Protein AF-A0A4P9WEV6-F1 (afdb_monomer)

Str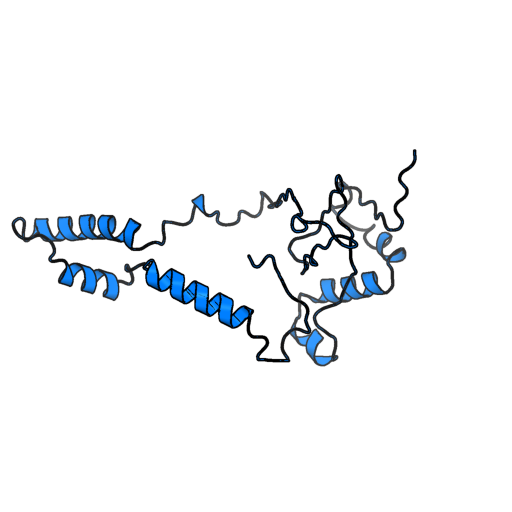ucture (mmCIF, N/CA/C/O backbone):
data_AF-A0A4P9WEV6-F1
#
_entry.id   AF-A0A4P9WEV6-F1
#
loop_
_atom_site.group_PDB
_atom_site.id
_atom_site.type_symbol
_atom_site.label_atom_id
_atom_site.label_alt_id
_atom_site.label_comp_id
_atom_site.label_asym_id
_atom_site.label_entity_id
_atom_site.label_seq_id
_atom_site.pdbx_PDB_ins_code
_atom_site.Cartn_x
_atom_site.Cartn_y
_atom_site.Cartn_z
_atom_site.occupancy
_atom_site.B_iso_or_equiv
_atom_site.auth_seq_id
_atom_site.auth_comp_id
_atom_site.auth_asym_id
_atom_site.auth_atom_id
_atom_site.pdbx_PDB_model_num
ATOM 1 N N . MET A 1 1 ? 0.973 -6.668 -45.035 1.00 31.31 1 MET A N 1
ATOM 2 C CA . MET A 1 1 ? 1.997 -5.975 -44.225 1.00 31.31 1 MET A CA 1
ATOM 3 C C . MET A 1 1 ? 2.394 -6.906 -43.096 1.00 31.31 1 MET A C 1
ATOM 5 O O . MET A 1 1 ? 1.621 -7.079 -42.164 1.00 31.31 1 MET A O 1
ATOM 9 N N . GLU A 1 2 ? 3.535 -7.581 -43.237 1.00 25.95 2 GLU A N 1
ATOM 10 C CA . GLU A 1 2 ? 4.116 -8.402 -42.170 1.00 25.95 2 GLU A CA 1
ATOM 11 C C . GLU A 1 2 ? 4.817 -7.487 -41.166 1.00 25.95 2 GLU A C 1
ATOM 13 O O . GLU A 1 2 ? 5.804 -6.830 -41.494 1.00 25.95 2 GLU A O 1
ATOM 18 N N . TRP A 1 3 ? 4.314 -7.440 -39.937 1.00 31.03 3 TRP A N 1
ATOM 19 C CA . TRP A 1 3 ? 4.991 -6.765 -38.836 1.00 31.03 3 TRP A CA 1
ATOM 20 C C . TRP A 1 3 ? 6.076 -7.697 -38.285 1.00 31.03 3 TRP A C 1
ATOM 22 O O . TRP A 1 3 ? 5.794 -8.565 -37.459 1.00 31.03 3 TRP A O 1
ATOM 32 N N . ARG A 1 4 ? 7.316 -7.548 -38.764 1.00 31.17 4 ARG A N 1
ATOM 33 C CA . ARG A 1 4 ? 8.494 -8.207 -38.181 1.00 31.17 4 ARG A CA 1
ATOM 34 C C . ARG A 1 4 ? 9.175 -7.252 -37.205 1.00 31.17 4 ARG A C 1
ATOM 36 O O . ARG A 1 4 ? 9.906 -6.357 -37.615 1.00 31.17 4 ARG A O 1
ATOM 43 N N . THR A 1 5 ? 8.938 -7.436 -35.913 1.00 38.72 5 THR A N 1
ATOM 44 C CA . THR A 1 5 ? 9.791 -6.875 -34.857 1.00 38.72 5 THR A CA 1
ATOM 45 C C . THR A 1 5 ? 10.932 -7.854 -34.598 1.00 38.72 5 THR A C 1
ATOM 47 O O . THR A 1 5 ? 10.685 -9.012 -34.264 1.00 38.72 5 THR A O 1
ATOM 50 N N . ALA A 1 6 ? 12.179 -7.406 -34.750 1.00 33.41 6 ALA A N 1
ATOM 51 C CA . ALA A 1 6 ? 13.329 -8.148 -34.242 1.00 33.41 6 ALA A CA 1
ATOM 52 C C . ALA A 1 6 ? 13.176 -8.312 -32.716 1.00 33.41 6 ALA A C 1
ATOM 54 O O . ALA A 1 6 ? 12.905 -7.327 -32.028 1.00 33.41 6 ALA A O 1
ATOM 55 N N . GLY A 1 7 ? 13.286 -9.546 -32.210 1.00 43.53 7 GLY A N 1
ATOM 56 C CA . GLY A 1 7 ? 13.159 -9.873 -30.780 1.00 43.53 7 GLY A CA 1
ATOM 57 C C . GLY A 1 7 ? 11.799 -10.422 -30.320 1.00 43.53 7 GLY A C 1
ATOM 58 O O . GLY A 1 7 ? 11.549 -10.491 -29.121 1.00 43.53 7 GLY A O 1
ATOM 59 N N . ARG A 1 8 ? 10.893 -10.811 -31.229 1.00 38.62 8 ARG A N 1
ATOM 60 C CA . ARG A 1 8 ? 9.646 -11.497 -30.848 1.00 38.62 8 ARG A CA 1
ATOM 61 C C . ARG A 1 8 ? 9.935 -12.953 -30.464 1.00 38.62 8 ARG A C 1
ATOM 63 O O . ARG A 1 8 ? 10.058 -13.794 -31.347 1.00 38.62 8 ARG A O 1
ATOM 70 N N . VAL A 1 9 ? 9.964 -13.255 -29.168 1.00 44.56 9 VAL A N 1
ATOM 71 C CA . VAL A 1 9 ? 9.847 -14.638 -28.682 1.00 44.56 9 VAL A CA 1
ATOM 72 C C . VAL A 1 9 ? 8.369 -15.026 -28.754 1.00 44.56 9 VAL A C 1
ATOM 74 O O . VAL A 1 9 ? 7.519 -14.404 -28.117 1.00 44.56 9 VAL A O 1
ATOM 77 N N . VAL A 1 10 ? 8.037 -15.996 -29.604 1.00 38.03 10 VAL A N 1
ATOM 78 C CA . VAL A 1 10 ? 6.693 -16.582 -29.671 1.00 38.03 10 VAL A CA 1
ATOM 79 C C . VAL A 1 10 ? 6.666 -17.735 -28.676 1.00 38.03 10 VAL A C 1
ATOM 81 O O . VAL A 1 10 ? 7.338 -18.734 -28.898 1.00 38.03 10 VAL A O 1
ATOM 84 N N . VAL A 1 11 ? 5.916 -17.588 -27.586 1.00 43.25 11 VAL A N 1
ATOM 85 C CA . VAL A 1 11 ? 5.669 -18.682 -26.637 1.00 43.25 11 VAL A CA 1
ATOM 86 C C . VAL A 1 11 ? 4.240 -19.174 -26.852 1.00 43.25 11 VAL A C 1
ATOM 88 O O . VAL A 1 11 ? 3.304 -18.373 -26.804 1.00 43.25 11 VAL A O 1
ATOM 91 N N . ASP A 1 12 ? 4.081 -20.465 -27.149 1.00 37.12 12 ASP A N 1
ATOM 92 C CA . ASP A 1 12 ? 2.774 -21.119 -27.250 1.00 37.12 12 ASP A CA 1
ATOM 93 C C . ASP A 1 12 ? 2.181 -21.274 -25.836 1.00 37.12 12 ASP A C 1
ATOM 95 O O . ASP A 1 12 ? 2.785 -21.937 -24.993 1.00 37.12 12 ASP A O 1
ATOM 99 N N . PRO A 1 13 ? 0.998 -20.703 -25.540 1.00 37.81 13 PRO A N 1
ATOM 100 C CA . PRO A 1 13 ? 0.374 -20.814 -24.221 1.00 37.81 13 PRO A CA 1
ATOM 101 C C . PRO A 1 13 ? 0.070 -22.256 -23.789 1.00 37.81 13 PRO A C 1
ATOM 103 O O . PRO A 1 13 ? -0.159 -22.500 -22.608 1.00 37.81 13 PRO A O 1
ATOM 106 N N . ARG A 1 14 ? 0.034 -23.217 -24.724 1.00 34.91 14 ARG A N 1
ATOM 107 C CA . ARG A 1 14 ? -0.237 -24.631 -24.427 1.00 34.91 14 ARG A CA 1
ATOM 108 C C . ARG A 1 14 ? 1.004 -25.450 -24.079 1.00 34.91 14 ARG A C 1
ATOM 110 O O . ARG A 1 14 ? 0.842 -26.569 -23.608 1.00 34.91 14 ARG A O 1
ATOM 117 N N . SER A 1 15 ? 2.213 -24.914 -24.254 1.00 39.47 15 SER A N 1
ATOM 118 C CA . SER A 1 15 ? 3.458 -25.631 -23.942 1.00 39.47 15 SER A CA 1
ATOM 119 C C . SER A 1 15 ? 3.914 -25.467 -22.485 1.00 39.47 15 SER A C 1
ATOM 121 O O . SER A 1 15 ? 5.010 -25.887 -22.132 1.00 39.47 15 SER A O 1
ATOM 123 N N . MET A 1 16 ? 3.110 -24.821 -21.630 1.00 37.38 16 MET A N 1
ATOM 124 C CA . MET A 1 16 ? 3.488 -24.490 -20.248 1.00 37.38 16 MET A CA 1
ATOM 125 C C . MET A 1 16 ? 3.213 -25.615 -19.235 1.00 37.38 16 MET A C 1
ATOM 127 O O . MET A 1 16 ? 3.361 -25.399 -18.036 1.00 37.38 16 MET A O 1
ATOM 131 N N . MET A 1 17 ? 2.812 -26.804 -19.695 1.00 31.52 17 MET A N 1
ATOM 132 C CA . MET A 1 17 ? 2.430 -27.927 -18.836 1.00 31.52 17 MET A CA 1
ATOM 133 C C . MET A 1 17 ? 3.182 -29.205 -19.240 1.00 31.52 17 MET A C 1
ATOM 135 O O . MET A 1 17 ? 2.901 -29.784 -20.282 1.00 31.52 17 MET A O 1
ATOM 139 N N . TYR A 1 18 ? 4.074 -29.634 -18.341 1.00 34.88 18 TYR A N 1
ATOM 140 C CA . TYR A 1 18 ? 4.681 -30.966 -18.197 1.00 34.88 18 TYR A CA 1
ATOM 141 C C . TYR A 1 18 ? 5.687 -31.470 -19.261 1.00 34.88 18 TYR A C 1
ATOM 143 O O . TYR A 1 18 ? 5.324 -32.039 -20.280 1.00 34.88 18 TYR A O 1
ATOM 151 N N . GLU A 1 19 ? 6.960 -31.315 -18.869 1.00 40.91 19 GLU A N 1
ATOM 152 C CA . GLU A 1 19 ? 8.184 -32.104 -19.126 1.00 40.91 19 GLU A CA 1
ATOM 153 C C . GLU A 1 19 ? 8.709 -32.378 -20.560 1.00 40.91 19 GLU A C 1
ATOM 155 O O . GLU A 1 19 ? 8.053 -32.947 -21.422 1.00 40.91 19 GLU A O 1
ATOM 160 N N . ASP A 1 20 ? 10.007 -32.054 -20.699 1.00 38.09 20 ASP A N 1
ATOM 161 C CA . ASP A 1 20 ? 11.031 -32.563 -21.637 1.00 38.09 20 ASP A CA 1
ATOM 162 C C . ASP A 1 20 ? 11.203 -31.944 -23.045 1.00 38.09 20 ASP A C 1
ATOM 164 O O . ASP A 1 20 ? 11.905 -32.487 -23.893 1.00 38.09 20 ASP A O 1
ATOM 168 N N . GLU A 1 21 ? 10.694 -30.726 -23.273 1.00 37.72 21 GLU A N 1
ATOM 169 C CA . GLU A 1 21 ? 11.135 -29.829 -24.375 1.00 37.72 21 GLU A CA 1
ATOM 170 C C . GLU A 1 21 ? 11.791 -28.524 -23.853 1.00 37.72 21 GLU A C 1
ATOM 172 O O . GLU A 1 21 ? 11.930 -27.512 -24.545 1.00 37.72 21 GLU A O 1
ATOM 177 N N . THR A 1 22 ? 12.206 -28.525 -22.585 1.00 47.56 22 THR A N 1
ATOM 178 C CA . THR A 1 22 ? 12.393 -27.339 -21.726 1.00 47.56 22 THR A CA 1
ATOM 179 C C . THR A 1 22 ? 13.640 -26.479 -21.988 1.00 47.56 22 THR A C 1
ATOM 181 O O . THR A 1 22 ? 13.864 -25.498 -21.270 1.00 47.56 22 THR A O 1
ATOM 184 N N . THR A 1 23 ? 14.423 -26.752 -23.035 1.00 47.00 23 THR A N 1
ATOM 185 C CA . THR A 1 23 ? 15.722 -26.077 -23.253 1.00 47.00 23 THR A CA 1
ATOM 186 C C . THR A 1 23 ? 15.953 -25.552 -24.669 1.00 47.00 23 THR A C 1
ATOM 188 O O . THR A 1 23 ? 16.921 -24.824 -24.880 1.00 47.00 23 THR A O 1
ATOM 191 N N . LEU A 1 24 ? 15.078 -25.857 -25.635 1.00 48.97 24 LEU A N 1
ATOM 192 C CA . LEU A 1 24 ? 15.264 -25.452 -27.038 1.00 48.97 24 LEU A CA 1
ATOM 193 C C . LEU A 1 24 ? 15.219 -23.930 -27.223 1.00 48.97 24 LEU A C 1
ATOM 195 O O . LEU A 1 24 ? 16.070 -23.365 -27.899 1.00 48.97 24 LEU A O 1
ATOM 199 N N . TRP A 1 25 ? 14.308 -23.248 -26.530 1.00 53.81 25 TRP A N 1
ATOM 200 C CA . TRP A 1 25 ? 14.222 -21.785 -26.540 1.00 53.81 25 TRP A CA 1
ATOM 201 C C . TRP A 1 25 ? 15.438 -21.107 -25.890 1.00 53.81 25 TRP A C 1
ATOM 203 O O . TRP A 1 25 ? 15.718 -19.951 -26.193 1.00 53.81 25 TRP A O 1
ATOM 213 N N . LYS A 1 26 ? 16.190 -21.816 -25.027 1.00 55.31 26 LYS A N 1
ATOM 214 C CA . LYS A 1 26 ? 17.423 -21.283 -24.428 1.00 55.31 26 LYS A CA 1
ATOM 215 C C . LYS A 1 26 ? 18.553 -21.145 -25.455 1.00 55.31 26 LYS A C 1
ATOM 217 O O . LYS A 1 26 ? 19.472 -20.366 -25.220 1.00 55.31 26 LYS A O 1
ATOM 222 N N . ALA A 1 27 ? 18.486 -21.869 -26.577 1.00 61.72 27 ALA A N 1
ATOM 223 C CA . ALA A 1 27 ? 19.490 -21.809 -27.640 1.00 61.72 27 ALA A CA 1
ATOM 224 C C . ALA A 1 27 ? 19.454 -20.487 -28.430 1.00 61.72 27 ALA A C 1
ATOM 226 O O . ALA A 1 27 ? 20.490 -20.052 -28.926 1.00 61.72 27 ALA A O 1
ATOM 227 N N . ASP A 1 28 ? 18.291 -19.832 -28.489 1.00 66.38 28 ASP A N 1
ATOM 228 C CA . ASP A 1 28 ? 18.089 -18.562 -29.203 1.00 66.38 28 ASP A CA 1
ATOM 229 C C . ASP A 1 28 ? 18.284 -17.327 -28.308 1.00 66.38 28 ASP A C 1
ATOM 231 O O . ASP A 1 28 ? 18.119 -16.189 -28.754 1.00 66.38 28 ASP A O 1
ATOM 235 N N . LEU A 1 29 ? 18.632 -17.532 -27.036 1.00 65.38 29 LEU A N 1
ATOM 236 C CA . LEU A 1 29 ? 18.808 -16.445 -26.087 1.00 65.38 29 LEU A CA 1
ATOM 237 C C . LEU A 1 29 ? 20.129 -15.727 -26.312 1.00 65.38 29 LEU A C 1
ATOM 239 O O . LEU A 1 29 ? 21.202 -16.322 -26.431 1.00 65.38 29 LEU A O 1
ATOM 243 N N . THR A 1 30 ? 20.066 -14.406 -26.247 1.00 75.06 30 THR A N 1
ATOM 244 C CA . THR A 1 30 ? 21.260 -13.581 -26.151 1.00 75.06 30 THR A CA 1
ATOM 245 C C . THR A 1 30 ? 22.064 -13.955 -24.896 1.00 75.06 30 THR A C 1
ATOM 247 O O . THR A 1 30 ? 21.501 -14.405 -23.890 1.00 75.06 30 THR A O 1
ATOM 250 N N . PRO A 1 31 ? 23.387 -13.700 -24.880 1.00 69.75 31 PRO A N 1
ATOM 251 C CA . PRO A 1 31 ? 24.213 -13.910 -23.687 1.00 69.75 31 PRO A CA 1
ATOM 252 C C . PRO A 1 31 ? 23.649 -13.232 -22.428 1.00 69.75 31 PRO A C 1
ATOM 254 O O . PRO A 1 31 ? 23.809 -13.728 -21.315 1.00 69.75 31 PRO A O 1
ATOM 257 N N . LYS A 1 32 ? 22.940 -12.117 -22.619 1.00 61.00 32 LYS A N 1
ATOM 258 C CA . LYS A 1 32 ? 22.280 -11.343 -21.573 1.00 61.00 32 LYS A CA 1
ATOM 259 C C . LYS A 1 32 ? 21.040 -12.036 -21.005 1.00 61.00 32 LYS A C 1
ATOM 261 O O . LYS A 1 32 ? 20.874 -12.085 -19.791 1.00 61.00 32 LYS A O 1
ATOM 266 N N . GLU A 1 33 ? 20.195 -12.602 -21.860 1.00 65.56 33 GLU A N 1
ATOM 267 C CA . GLU A 1 33 ? 19.017 -13.369 -21.437 1.00 65.56 33 GLU A CA 1
ATOM 268 C C . GLU A 1 33 ? 19.425 -14.689 -20.770 1.00 65.56 33 GLU A C 1
ATOM 270 O O . GLU A 1 33 ? 18.862 -15.065 -19.744 1.00 65.56 33 GLU A O 1
ATOM 275 N N . CYS A 1 34 ? 20.481 -15.339 -21.272 1.00 64.44 34 CYS A N 1
ATOM 276 C CA . CYS A 1 34 ? 21.103 -16.479 -20.598 1.00 64.44 34 CYS A CA 1
ATOM 277 C C . CYS A 1 34 ? 21.613 -16.113 -19.194 1.00 64.44 34 CYS A C 1
ATOM 279 O O . CYS A 1 34 ? 21.434 -16.883 -18.251 1.00 64.44 34 CYS A O 1
ATOM 281 N N . ALA A 1 35 ? 22.251 -14.947 -19.036 1.00 60.72 35 ALA A N 1
ATOM 282 C CA . ALA A 1 35 ? 22.706 -14.464 -17.734 1.00 60.72 35 ALA A CA 1
ATOM 283 C C . ALA A 1 35 ? 21.529 -14.191 -16.786 1.00 60.72 35 ALA A C 1
ATOM 285 O O . ALA A 1 35 ? 21.578 -14.604 -15.630 1.00 60.72 35 ALA A O 1
ATOM 286 N N . PHE A 1 36 ? 20.449 -13.581 -17.285 1.00 62.06 36 PHE A N 1
ATOM 287 C CA . PHE A 1 36 ? 19.224 -13.374 -16.513 1.00 62.06 36 PHE A CA 1
ATOM 288 C C . PHE A 1 36 ? 18.634 -14.693 -16.010 1.00 62.06 36 PHE A C 1
ATOM 290 O O . PHE A 1 36 ? 18.354 -14.800 -14.823 1.00 62.06 36 PHE A O 1
ATOM 297 N N . LEU A 1 37 ? 18.505 -15.714 -16.862 1.00 63.47 37 LEU A N 1
ATOM 298 C CA . LEU A 1 37 ? 17.975 -17.012 -16.431 1.00 63.47 37 LEU A CA 1
ATOM 299 C C . LEU A 1 37 ? 18.857 -17.690 -15.387 1.00 63.47 37 LEU A C 1
ATOM 301 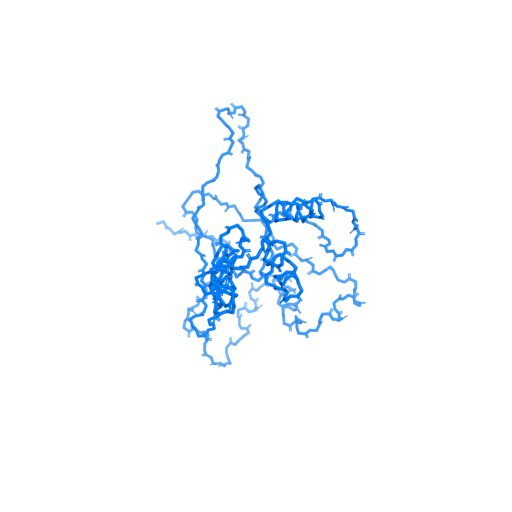O O . LEU A 1 37 ? 18.345 -18.254 -14.433 1.00 63.47 37 LEU A O 1
ATOM 305 N N . LYS A 1 38 ? 20.184 -17.582 -15.512 1.00 60.28 38 LYS A N 1
ATOM 306 C CA . LYS A 1 38 ? 21.115 -18.105 -14.500 1.00 60.28 38 LYS A CA 1
ATOM 307 C C . LYS A 1 38 ? 20.992 -17.408 -13.144 1.00 60.28 38 LYS A C 1
ATOM 309 O O . LYS A 1 38 ? 21.362 -18.005 -12.136 1.00 60.28 38 LYS A O 1
ATOM 314 N N . VAL A 1 39 ? 20.559 -16.147 -13.119 1.00 55.19 39 VAL A N 1
ATOM 315 C CA . VAL A 1 39 ? 20.266 -15.397 -11.886 1.00 55.19 39 VAL A CA 1
ATOM 316 C C . VAL A 1 39 ? 18.858 -15.726 -11.385 1.00 55.19 39 VAL A C 1
ATOM 318 O O . VAL A 1 39 ? 18.660 -15.907 -10.189 1.00 55.19 39 VAL A O 1
ATOM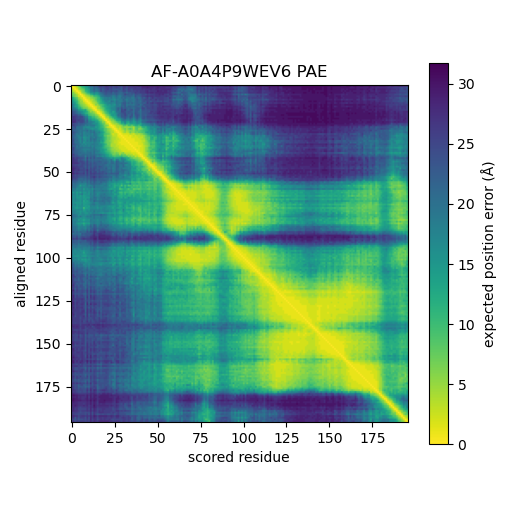 321 N N . TRP A 1 40 ? 17.893 -15.859 -12.294 1.00 58.69 40 TRP A N 1
ATOM 322 C CA . TRP A 1 40 ? 16.508 -16.222 -12.005 1.00 58.69 40 TRP A CA 1
ATOM 323 C C . TRP A 1 40 ? 16.397 -17.613 -11.374 1.00 58.69 40 TRP A C 1
ATOM 325 O O . TRP A 1 40 ? 15.809 -17.743 -10.306 1.00 58.69 40 TRP A O 1
ATOM 335 N N . ASP A 1 41 ? 17.039 -18.620 -11.972 1.00 60.47 41 ASP A N 1
ATOM 336 C CA . ASP A 1 41 ? 17.080 -19.998 -11.464 1.00 60.47 41 ASP A CA 1
ATOM 337 C C . ASP A 1 41 ? 17.818 -20.080 -10.108 1.00 60.47 41 ASP A C 1
ATOM 339 O O . ASP A 1 41 ? 17.561 -20.978 -9.311 1.00 60.47 41 ASP A O 1
ATOM 343 N N . ARG A 1 42 ? 18.697 -19.108 -9.808 1.00 53.47 42 ARG A N 1
ATOM 344 C CA . ARG A 1 42 ? 19.422 -18.979 -8.530 1.00 53.47 42 ARG A CA 1
ATOM 345 C C . ARG A 1 42 ? 18.691 -18.171 -7.454 1.00 53.47 42 ARG A C 1
ATOM 347 O O . ARG A 1 42 ? 19.180 -18.116 -6.332 1.00 53.47 42 ARG A O 1
ATOM 354 N N . ARG A 1 43 ? 17.511 -17.593 -7.725 1.00 50.25 43 ARG A N 1
ATOM 355 C CA . ARG A 1 43 ? 16.735 -16.822 -6.723 1.00 50.25 43 ARG A CA 1
ATOM 356 C C . ARG A 1 43 ? 16.322 -17.615 -5.478 1.00 50.25 43 ARG A C 1
ATOM 358 O O . ARG A 1 43 ? 15.808 -17.013 -4.541 1.00 50.25 43 ARG A O 1
ATOM 365 N N . HIS A 1 44 ? 16.550 -18.924 -5.447 1.00 49.44 44 HIS A N 1
ATOM 366 C CA . HIS A 1 44 ?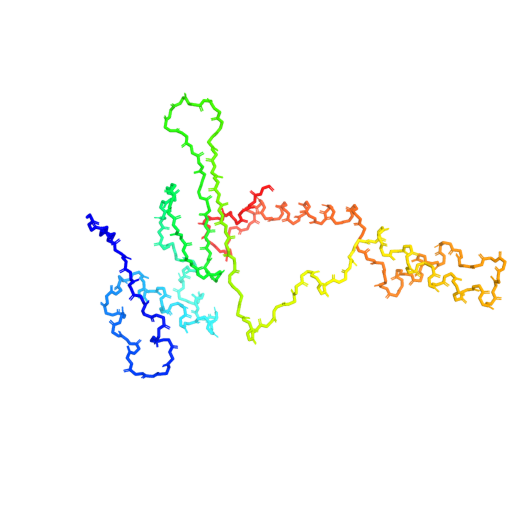 16.380 -19.716 -4.236 1.00 49.44 44 HIS A CA 1
ATOM 367 C C . HIS A 1 44 ? 17.525 -19.572 -3.219 1.00 49.44 44 HIS A C 1
ATOM 369 O O . HIS A 1 44 ? 17.326 -20.001 -2.087 1.00 49.44 44 HIS A O 1
ATOM 375 N N . ASP A 1 45 ? 18.654 -18.933 -3.559 1.00 51.25 45 ASP A N 1
ATOM 376 C CA . ASP A 1 45 ? 19.742 -18.697 -2.601 1.00 51.25 45 ASP A CA 1
ATOM 377 C C . ASP A 1 45 ? 20.408 -17.319 -2.792 1.00 51.25 45 ASP A C 1
ATOM 379 O O . ASP A 1 45 ? 21.381 -17.135 -3.525 1.00 51.25 45 ASP A O 1
ATOM 383 N N . LEU A 1 46 ? 19.829 -16.299 -2.149 1.00 50.09 46 LEU A N 1
ATOM 384 C CA . LEU A 1 46 ? 20.302 -14.906 -2.195 1.00 50.09 46 LEU A CA 1
ATOM 385 C C . LEU A 1 46 ? 21.722 -14.729 -1.621 1.00 50.09 46 LEU A C 1
ATOM 387 O O . LEU A 1 46 ? 22.375 -13.733 -1.930 1.00 50.09 46 LEU A O 1
ATOM 391 N N . ALA A 1 47 ? 22.200 -15.677 -0.809 1.00 51.59 47 ALA A N 1
ATOM 392 C CA . ALA A 1 47 ? 23.503 -15.611 -0.150 1.00 51.59 47 ALA A CA 1
ATOM 393 C C . ALA A 1 47 ? 24.685 -15.751 -1.129 1.00 51.59 47 ALA A C 1
ATOM 395 O O . ALA A 1 47 ? 25.723 -15.120 -0.927 1.00 51.59 47 ALA A O 1
ATOM 396 N N . ASP A 1 48 ? 24.514 -16.498 -2.223 1.00 50.72 48 ASP A N 1
ATOM 397 C CA . ASP A 1 48 ? 25.593 -16.785 -3.177 1.00 50.72 48 ASP A CA 1
ATOM 398 C C . ASP A 1 48 ? 25.865 -15.631 -4.160 1.00 50.72 48 ASP A C 1
ATOM 400 O O . ASP A 1 48 ? 26.961 -15.511 -4.702 1.00 50.72 48 ASP A O 1
ATOM 404 N N . LEU A 1 49 ? 24.890 -14.747 -4.398 1.00 51.19 49 LEU A N 1
ATOM 405 C CA . LEU A 1 49 ? 25.012 -13.675 -5.399 1.00 51.19 49 LEU A CA 1
ATOM 406 C C . LEU A 1 49 ? 25.944 -12.534 -4.950 1.00 51.19 49 LEU A C 1
ATOM 408 O O . LEU A 1 49 ? 26.661 -11.977 -5.781 1.00 51.19 49 LEU A O 1
ATOM 412 N N . CYS A 1 50 ? 25.976 -12.215 -3.651 1.00 50.72 50 CYS A N 1
ATOM 413 C CA . CYS A 1 50 ? 26.870 -11.190 -3.095 1.00 50.72 50 CYS A CA 1
ATOM 414 C C . CYS A 1 50 ? 28.331 -11.658 -2.985 1.00 50.72 50 CYS A C 1
ATOM 416 O O . CYS A 1 50 ? 29.238 -10.830 -3.057 1.00 50.72 50 CYS A O 1
ATOM 418 N N . ALA A 1 51 ? 28.577 -12.965 -2.834 1.00 52.53 51 ALA A N 1
ATOM 419 C CA . ALA A 1 51 ? 29.925 -13.519 -2.675 1.00 52.53 51 ALA A CA 1
ATOM 420 C C . ALA A 1 51 ? 30.795 -13.382 -3.943 1.00 52.53 51 ALA A C 1
ATOM 422 O O . ALA A 1 51 ? 32.017 -13.280 -3.843 1.00 52.53 51 ALA A O 1
ATOM 423 N N . ASP A 1 52 ? 30.166 -13.310 -5.122 1.00 53.09 52 ASP A N 1
ATOM 424 C CA . ASP A 1 52 ? 30.836 -13.244 -6.429 1.00 53.09 52 ASP A CA 1
ATOM 425 C C . ASP A 1 52 ? 31.042 -11.807 -6.962 1.00 53.09 52 ASP A C 1
ATOM 427 O O . ASP A 1 52 ? 31.507 -11.623 -8.090 1.00 53.09 52 ASP A O 1
ATOM 431 N N . GLY A 1 53 ? 30.674 -10.767 -6.201 1.00 53.62 53 GLY A N 1
ATOM 432 C CA . GLY A 1 53 ? 30.758 -9.370 -6.661 1.00 53.62 53 GLY A CA 1
ATOM 433 C C . GLY A 1 53 ? 29.831 -9.051 -7.846 1.00 53.62 53 GLY A C 1
ATOM 434 O O . GLY A 1 53 ? 30.063 -8.095 -8.591 1.00 53.62 53 GLY A O 1
ATOM 435 N N . LEU A 1 54 ? 28.794 -9.869 -8.055 1.00 54.53 54 LEU A N 1
ATOM 436 C CA . LEU A 1 54 ? 27.795 -9.670 -9.097 1.00 54.53 54 LEU A CA 1
ATOM 437 C C . LEU A 1 54 ? 26.773 -8.626 -8.642 1.00 54.53 54 LEU A C 1
ATOM 439 O O . LEU A 1 54 ? 26.182 -8.744 -7.571 1.00 54.53 54 LEU A O 1
ATOM 443 N N . LYS A 1 55 ? 26.513 -7.628 -9.495 1.00 55.94 55 LYS A N 1
ATOM 444 C CA . LYS A 1 55 ? 25.396 -6.698 -9.287 1.00 55.94 55 LYS A CA 1
ATOM 445 C C . LYS A 1 55 ? 24.091 -7.496 -9.198 1.00 55.94 55 LYS A C 1
ATOM 447 O O . LYS A 1 55 ? 23.801 -8.309 -10.077 1.00 55.94 55 LYS A O 1
ATOM 452 N N . THR A 1 56 ? 23.284 -7.229 -8.174 1.00 57.31 56 THR A N 1
ATOM 453 C CA . THR A 1 56 ? 21.963 -7.856 -7.973 1.00 57.31 56 THR A CA 1
ATOM 454 C C . THR A 1 56 ? 20.953 -7.453 -9.054 1.00 57.31 56 THR A C 1
ATOM 456 O O . THR A 1 56 ? 19.995 -8.184 -9.313 1.00 57.31 56 THR A O 1
ATOM 459 N N . ASN A 1 57 ? 21.211 -6.336 -9.744 1.00 63.88 57 ASN A N 1
ATOM 460 C CA . ASN A 1 57 ? 20.407 -5.812 -10.840 1.00 63.88 57 ASN A CA 1
ATOM 461 C C . ASN A 1 57 ? 21.149 -5.898 -12.183 1.00 63.88 57 ASN A C 1
ATOM 463 O O . ASN A 1 57 ? 22.283 -5.440 -12.330 1.00 63.88 57 ASN A O 1
ATOM 467 N N . VAL A 1 58 ? 20.469 -6.424 -13.205 1.00 70.44 58 VAL A N 1
ATOM 468 C CA . VAL A 1 58 ? 20.958 -6.458 -14.591 1.00 70.44 58 VAL A CA 1
ATOM 469 C C . VAL A 1 58 ? 20.041 -5.594 -15.451 1.00 70.44 58 VAL A C 1
ATOM 471 O O . VAL A 1 58 ? 18.875 -5.928 -15.655 1.00 70.44 58 VAL A O 1
ATOM 474 N N . PHE A 1 59 ? 20.557 -4.485 -15.992 1.00 74.38 59 PHE A N 1
ATOM 475 C CA . PHE A 1 59 ? 19.787 -3.645 -16.915 1.00 74.38 59 PHE A CA 1
ATOM 476 C C . PHE A 1 59 ? 19.439 -4.441 -18.171 1.00 74.38 59 PHE A C 1
ATOM 478 O O . PHE A 1 59 ? 20.336 -4.739 -18.951 1.00 74.38 59 PHE A O 1
ATOM 485 N N . MET A 1 60 ? 18.160 -4.748 -18.409 1.00 75.12 60 MET A N 1
ATOM 486 C CA . MET A 1 60 ? 17.725 -5.589 -19.537 1.00 75.12 60 MET A CA 1
ATOM 487 C C . MET A 1 60 ? 17.550 -4.826 -20.855 1.00 75.12 60 MET A C 1
ATOM 489 O O . MET A 1 60 ? 17.782 -5.397 -21.920 1.00 75.12 60 MET A O 1
ATOM 493 N N . GLY A 1 61 ? 17.297 -3.520 -20.817 1.00 81.31 61 GLY A N 1
ATOM 494 C CA . GLY A 1 61 ? 17.139 -2.687 -22.009 1.00 81.31 61 GLY A CA 1
ATOM 495 C C . GLY A 1 61 ? 16.037 -1.647 -21.842 1.00 81.31 61 GLY A C 1
ATOM 496 O O . GLY A 1 61 ? 15.427 -1.536 -20.782 1.00 81.31 61 GLY A O 1
ATOM 497 N N . THR A 1 62 ? 15.764 -0.908 -22.918 1.00 84.12 62 THR A N 1
ATOM 498 C CA . THR A 1 62 ? 14.697 0.099 -22.971 1.00 84.12 62 THR A CA 1
ATOM 499 C C . THR A 1 62 ? 13.707 -0.268 -24.063 1.00 84.12 62 THR A C 1
ATOM 501 O O . THR A 1 62 ? 14.101 -0.542 -25.196 1.00 84.12 62 THR A O 1
ATOM 504 N N . ILE A 1 63 ? 12.415 -0.227 -23.741 1.00 85.25 63 ILE A N 1
ATOM 505 C CA . ILE A 1 63 ? 11.342 -0.518 -24.693 1.00 85.25 63 ILE A CA 1
ATOM 506 C C . ILE A 1 63 ? 10.557 0.772 -24.959 1.00 85.25 63 ILE A C 1
ATOM 508 O O . ILE A 1 63 ? 9.990 1.338 -24.023 1.00 85.25 63 ILE A O 1
ATOM 512 N N . PRO A 1 64 ? 10.481 1.260 -26.213 1.00 85.56 64 PRO A N 1
ATOM 513 C CA . PRO A 1 64 ? 9.663 2.425 -26.516 1.00 85.56 64 PRO A CA 1
ATOM 514 C C . PRO A 1 64 ? 8.171 2.085 -26.401 1.00 85.56 64 PRO A C 1
ATOM 516 O O . PRO A 1 64 ? 7.746 0.996 -26.791 1.00 85.56 64 PRO A O 1
ATOM 519 N N . THR A 1 65 ? 7.361 3.032 -25.924 1.00 87.00 65 THR A N 1
ATOM 520 C CA . THR A 1 65 ? 5.905 2.874 -25.734 1.00 87.00 65 THR A CA 1
ATOM 521 C C . THR A 1 65 ? 5.109 3.827 -26.645 1.00 87.00 65 THR A C 1
ATOM 523 O O . THR A 1 65 ? 4.510 4.784 -26.148 1.00 87.00 65 THR A O 1
ATOM 526 N N . PRO A 1 66 ? 5.125 3.640 -27.982 1.00 86.88 66 PRO A N 1
ATOM 527 C CA . PRO A 1 66 ? 4.285 4.422 -28.885 1.00 86.88 66 PRO A CA 1
ATOM 528 C C . PRO A 1 66 ? 2.802 4.066 -28.705 1.00 86.88 66 PRO A C 1
ATOM 530 O O . PRO A 1 66 ? 2.462 3.001 -28.183 1.00 86.88 66 PRO A O 1
ATOM 533 N N . ALA A 1 67 ? 1.914 4.939 -29.182 1.00 87.44 67 ALA A N 1
ATOM 534 C CA . ALA A 1 67 ? 0.476 4.681 -29.172 1.00 87.44 67 ALA A CA 1
ATOM 535 C C . ALA A 1 67 ? 0.135 3.352 -29.876 1.00 87.44 67 ALA A C 1
ATOM 537 O O . ALA A 1 67 ? 0.703 3.026 -30.919 1.00 87.44 67 ALA A O 1
ATOM 538 N N . GLY A 1 68 ? -0.790 2.585 -29.292 1.00 89.44 68 GLY A N 1
ATOM 539 C CA . GLY A 1 68 ? -1.235 1.293 -29.827 1.00 89.44 68 GLY A CA 1
ATOM 540 C C . GLY A 1 68 ? -0.318 0.103 -29.521 1.00 89.44 68 GLY A C 1
ATOM 541 O O . GLY A 1 68 ? -0.639 -1.014 -29.921 1.00 89.44 68 GLY A O 1
ATOM 542 N N . ARG A 1 69 ? 0.802 0.295 -28.809 1.00 90.50 69 ARG A N 1
ATOM 543 C CA . ARG A 1 69 ? 1.651 -0.816 -28.357 1.00 90.50 69 ARG A CA 1
ATOM 544 C C . ARG A 1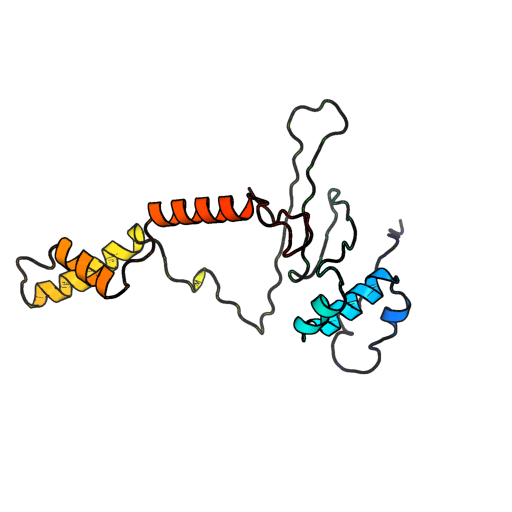 69 ? 1.133 -1.415 -27.052 1.00 90.50 69 ARG A C 1
ATOM 546 O O . ARG A 1 69 ? 0.901 -0.693 -26.089 1.00 90.50 69 ARG A O 1
ATOM 553 N N . ILE A 1 70 ? 1.052 -2.743 -27.018 1.00 92.56 70 ILE A N 1
ATOM 554 C CA . ILE A 1 70 ? 0.833 -3.524 -25.799 1.00 92.56 70 ILE A CA 1
ATOM 555 C C . ILE A 1 70 ? 2.188 -4.049 -25.324 1.00 92.56 70 ILE A C 1
ATOM 557 O O . ILE A 1 70 ? 2.980 -4.545 -26.127 1.00 92.56 70 ILE A O 1
ATOM 561 N N . LEU A 1 71 ? 2.452 -3.911 -24.028 1.00 89.62 71 LEU A N 1
ATOM 562 C CA . LEU A 1 71 ? 3.635 -4.435 -23.359 1.00 89.62 71 LEU A CA 1
ATOM 563 C C . LEU A 1 71 ? 3.175 -5.351 -22.221 1.00 89.62 71 LEU A C 1
ATOM 565 O O . LEU A 1 71 ? 2.338 -4.950 -21.417 1.00 89.62 71 LEU A O 1
ATOM 569 N N . THR A 1 72 ? 3.724 -6.562 -22.163 1.00 87.81 72 THR A N 1
ATOM 570 C CA . THR A 1 72 ? 3.421 -7.564 -21.135 1.00 87.81 72 THR A CA 1
ATOM 571 C C . THR A 1 72 ? 4.718 -8.054 -20.512 1.00 87.81 72 THR A C 1
ATOM 573 O O . THR A 1 72 ? 5.643 -8.425 -21.233 1.00 87.81 72 THR A O 1
ATOM 576 N N . PHE A 1 73 ? 4.785 -8.065 -19.189 1.00 84.75 73 PHE A N 1
ATOM 577 C CA . PHE A 1 73 ? 5.922 -8.567 -18.424 1.00 84.75 73 PHE A CA 1
ATOM 578 C C . PHE A 1 73 ? 5.431 -9.015 -17.040 1.00 84.75 73 PHE A C 1
ATOM 580 O O . PHE A 1 73 ? 4.396 -8.524 -16.586 1.00 84.75 73 PHE A O 1
ATOM 587 N N . PRO A 1 74 ? 6.126 -9.949 -16.369 1.00 80.44 74 PRO A N 1
ATOM 588 C CA . PRO A 1 74 ? 5.751 -10.354 -15.022 1.00 80.44 74 PRO A CA 1
ATOM 589 C C . PRO A 1 74 ? 6.104 -9.256 -14.007 1.00 80.44 74 PRO A C 1
ATOM 591 O O . PRO A 1 74 ? 7.165 -8.635 -14.096 1.00 80.44 74 PRO A O 1
ATOM 594 N N . ASN A 1 75 ? 5.255 -9.069 -12.992 1.00 79.69 75 ASN A N 1
ATOM 595 C CA . ASN A 1 75 ? 5.440 -8.057 -11.934 1.00 79.69 75 ASN A CA 1
ATOM 596 C C . ASN A 1 75 ? 6.686 -8.293 -11.058 1.00 79.69 75 ASN A C 1
ATOM 598 O O . ASN A 1 75 ? 7.044 -7.458 -10.237 1.00 79.69 75 ASN A O 1
ATOM 602 N N . THR A 1 76 ? 7.356 -9.433 -11.226 1.00 71.50 76 THR A N 1
ATOM 603 C CA . THR A 1 76 ? 8.606 -9.801 -10.548 1.00 71.50 76 THR A CA 1
ATOM 604 C C . THR A 1 76 ? 9.843 -9.105 -11.119 1.00 71.50 76 THR A C 1
ATOM 606 O O . THR A 1 76 ? 10.944 -9.287 -10.587 1.00 71.50 76 THR A O 1
ATOM 609 N N . LEU A 1 77 ? 9.704 -8.401 -12.247 1.00 74.50 77 LEU A N 1
ATOM 610 C CA . LEU A 1 77 ? 10.768 -7.606 -12.849 1.00 74.50 77 LEU A CA 1
ATOM 611 C C . LEU A 1 77 ? 10.684 -6.166 -12.356 1.00 74.50 77 LEU A C 1
ATOM 613 O O . LEU A 1 77 ? 9.628 -5.541 -12.413 1.00 74.50 77 LEU A O 1
ATOM 617 N N . GLN A 1 78 ? 11.824 -5.622 -11.940 1.00 75.44 78 GLN A N 1
ATOM 618 C CA . GLN A 1 78 ? 11.946 -4.189 -11.702 1.00 75.44 78 GLN A CA 1
ATOM 619 C C . GLN A 1 78 ? 11.894 -3.447 -13.044 1.00 75.44 78 GLN A C 1
ATOM 621 O O . GLN A 1 78 ? 12.544 -3.848 -14.013 1.00 75.44 78 GLN A O 1
ATOM 626 N N . TYR A 1 79 ? 11.127 -2.359 -13.108 1.00 78.25 79 TYR A N 1
ATOM 627 C CA . TYR A 1 79 ? 11.024 -1.514 -14.296 1.00 78.25 79 TYR A CA 1
ATOM 628 C C . TYR A 1 79 ? 10.966 -0.033 -13.919 1.00 78.25 79 TYR A C 1
ATOM 630 O O . TYR A 1 79 ? 10.500 0.335 -12.844 1.00 78.25 79 TYR A O 1
ATOM 638 N N . LYS A 1 80 ? 11.419 0.826 -14.840 1.00 78.06 80 LYS A N 1
ATOM 639 C CA . LYS A 1 80 ? 11.385 2.286 -14.704 1.00 78.06 80 LYS A CA 1
ATOM 640 C C . LYS A 1 80 ? 10.670 2.921 -15.886 1.00 78.06 80 LYS A C 1
ATOM 642 O O . LYS A 1 80 ? 10.974 2.639 -17.046 1.00 78.06 80 LYS A O 1
ATOM 647 N N . VAL A 1 81 ? 9.761 3.845 -15.590 1.00 80.25 81 VAL A N 1
ATOM 648 C CA . VAL A 1 81 ? 9.124 4.691 -16.601 1.00 80.25 81 VAL A CA 1
ATOM 649 C C . VAL A 1 81 ? 10.003 5.927 -16.816 1.00 80.25 81 VAL A C 1
ATOM 651 O O . VAL A 1 81 ? 9.986 6.860 -16.020 1.00 80.25 81 VAL A O 1
ATOM 654 N N . ALA A 1 82 ? 10.797 5.942 -17.890 1.00 79.06 82 ALA A N 1
ATOM 655 C CA . ALA A 1 82 ? 11.617 7.108 -18.248 1.00 79.06 82 ALA A CA 1
ATOM 656 C C . ALA A 1 82 ? 10.742 8.344 -18.520 1.00 79.06 82 ALA A C 1
ATOM 658 O O . ALA A 1 82 ? 9.627 8.177 -19.007 1.00 79.06 82 ALA A O 1
ATOM 659 N N . GLY A 1 83 ? 11.234 9.561 -18.255 1.00 74.69 83 GLY A N 1
ATOM 660 C CA . GLY A 1 83 ? 10.497 10.815 -18.482 1.00 74.69 83 GLY A CA 1
ATOM 661 C C . GLY A 1 83 ? 10.025 11.012 -19.932 1.00 74.69 83 GLY A C 1
ATOM 662 O O . GLY A 1 83 ? 10.556 10.408 -20.862 1.00 74.69 83 GLY A O 1
ATOM 663 N N . VAL A 1 84 ? 9.000 11.847 -20.128 1.00 75.25 84 VAL A N 1
ATOM 664 C CA . VAL A 1 84 ? 8.519 12.257 -21.460 1.00 75.25 84 VAL A CA 1
ATOM 665 C C . VAL A 1 84 ? 8.974 13.676 -21.773 1.00 75.25 84 VAL A C 1
ATOM 667 O O . VAL A 1 84 ? 8.859 14.566 -20.936 1.00 75.25 84 VAL A O 1
ATOM 670 N N . SER A 1 85 ? 9.451 13.904 -22.993 1.00 70.50 85 SER A N 1
ATOM 671 C CA . SER A 1 85 ? 9.789 15.234 -23.498 1.00 70.50 85 SER A CA 1
ATOM 672 C C . SER A 1 85 ? 9.355 15.377 -24.956 1.00 70.50 85 SER A C 1
ATOM 674 O O . SER A 1 85 ? 9.317 14.398 -25.705 1.00 70.50 85 SER A O 1
ATOM 676 N N . TYR A 1 86 ? 9.003 16.600 -25.361 1.00 67.81 86 TYR A N 1
ATOM 677 C CA . TYR A 1 86 ? 8.825 16.923 -26.775 1.00 67.81 86 TYR A CA 1
ATOM 678 C C . TYR A 1 86 ? 10.182 17.254 -27.408 1.00 67.81 86 TYR A C 1
ATOM 680 O O . TYR A 1 86 ? 10.993 17.940 -26.778 1.00 67.81 86 TYR A O 1
ATOM 688 N N . PRO A 1 87 ? 10.429 16.849 -28.663 1.00 64.00 87 PRO A N 1
ATOM 689 C CA . PRO A 1 87 ? 11.528 17.393 -29.446 1.00 64.00 87 PRO A CA 1
ATOM 690 C C . PRO A 1 87 ? 11.242 18.876 -29.750 1.00 64.00 87 PRO A C 1
ATOM 692 O O . PRO A 1 87 ? 10.487 19.186 -30.659 1.00 64.00 87 PRO A O 1
ATOM 695 N N . ALA A 1 88 ? 11.837 19.763 -28.945 1.00 57.03 88 ALA A N 1
ATOM 696 C CA . ALA A 1 88 ? 11.893 21.226 -29.063 1.00 57.03 88 ALA A CA 1
ATOM 697 C C . ALA A 1 88 ? 10.549 21.997 -29.160 1.00 57.03 88 ALA A C 1
ATOM 699 O O . ALA A 1 88 ? 9.826 21.939 -30.147 1.00 57.03 88 ALA A O 1
ATOM 700 N N . SER A 1 89 ? 10.299 22.864 -28.166 1.00 55.97 89 SER A N 1
ATOM 701 C CA . SER A 1 89 ? 9.361 24.003 -28.245 1.00 55.97 89 SER A CA 1
ATOM 702 C C . SER A 1 89 ? 7.856 23.685 -28.376 1.00 55.97 89 SER A C 1
ATOM 704 O O . SER A 1 89 ? 7.142 24.363 -29.117 1.00 55.97 89 SER A O 1
ATOM 706 N N . ALA A 1 90 ? 7.328 22.722 -27.620 1.00 56.19 90 ALA A N 1
ATOM 707 C CA . ALA A 1 90 ? 5.877 22.539 -27.511 1.00 56.19 90 ALA A CA 1
ATOM 708 C C . ALA A 1 90 ? 5.397 22.762 -26.070 1.00 56.19 90 ALA A C 1
ATOM 710 O O . ALA A 1 90 ? 5.695 21.978 -25.173 1.00 56.19 90 ALA A O 1
ATOM 711 N N . THR A 1 91 ? 4.657 23.849 -25.861 1.00 57.56 91 THR A N 1
ATOM 712 C CA . THR A 1 91 ? 3.653 23.990 -24.800 1.00 57.56 91 THR A CA 1
ATOM 713 C C . THR A 1 91 ? 2.367 23.360 -25.331 1.00 57.56 91 THR A C 1
ATOM 715 O O . THR A 1 91 ? 1.946 23.732 -26.431 1.00 57.56 91 THR A O 1
ATOM 718 N N . PRO A 1 92 ? 1.725 22.405 -24.628 1.00 62.62 92 PRO A N 1
ATOM 719 C CA . PRO A 1 92 ? 1.777 22.070 -23.188 1.00 62.62 92 PRO A CA 1
ATOM 720 C C . PRO A 1 92 ? 2.839 21.015 -22.789 1.00 62.62 92 PRO A C 1
ATOM 722 O O . PRO A 1 92 ? 3.514 20.507 -23.674 1.00 62.62 92 PRO A O 1
ATOM 725 N N . PRO A 1 93 ? 2.998 20.657 -21.489 1.00 69.12 93 PRO A N 1
ATOM 726 C CA . PRO A 1 93 ? 3.900 19.588 -21.036 1.00 69.12 93 PRO A CA 1
ATOM 727 C C . PRO A 1 93 ? 3.654 18.253 -21.749 1.00 69.12 93 PRO A C 1
ATOM 729 O O . PRO A 1 93 ? 2.528 17.940 -22.147 1.00 69.12 93 PRO A O 1
ATOM 732 N N . ALA A 1 94 ? 4.702 17.446 -21.918 1.00 76.06 94 ALA A N 1
ATOM 733 C CA . ALA A 1 94 ? 4.564 16.127 -22.526 1.00 76.06 94 ALA A CA 1
ATOM 734 C C . ALA A 1 94 ? 3.700 15.224 -21.636 1.00 76.06 94 ALA A C 1
ATOM 736 O O . ALA A 1 94 ? 3.938 15.112 -20.436 1.00 76.06 94 ALA A O 1
ATOM 737 N N . THR A 1 95 ? 2.683 14.586 -22.221 1.00 79.50 95 THR A N 1
ATOM 738 C CA . THR A 1 95 ? 1.753 13.702 -21.499 1.00 79.50 95 THR A CA 1
ATOM 739 C C . THR A 1 95 ? 1.820 12.284 -22.053 1.00 79.50 95 THR A C 1
ATOM 741 O O . THR A 1 95 ? 2.004 12.074 -23.252 1.00 79.50 95 THR A O 1
ATOM 744 N N . ARG A 1 96 ? 1.659 11.292 -21.172 1.00 82.94 96 ARG A N 1
ATOM 745 C CA . ARG A 1 96 ? 1.587 9.870 -21.526 1.00 82.94 96 ARG A CA 1
ATOM 746 C C . ARG A 1 96 ? 0.331 9.277 -20.913 1.00 82.94 96 ARG A C 1
ATOM 748 O O . ARG A 1 96 ? 0.109 9.427 -19.718 1.00 82.94 96 ARG A O 1
ATOM 755 N N . LYS A 1 97 ? -0.473 8.600 -21.729 1.00 87.25 97 LYS A N 1
ATOM 756 C CA . LYS A 1 97 ? -1.653 7.856 -21.274 1.00 87.25 97 LYS A CA 1
ATOM 757 C C . LYS A 1 97 ? -1.358 6.367 -21.377 1.00 87.25 97 LYS A C 1
ATOM 759 O O . LYS A 1 97 ? -0.881 5.919 -22.418 1.00 87.25 97 LYS A O 1
ATOM 764 N N . ILE A 1 98 ? -1.633 5.630 -20.307 1.00 89.12 98 ILE A N 1
ATOM 765 C CA . ILE A 1 98 ? -1.455 4.179 -20.231 1.00 89.12 98 ILE A CA 1
ATOM 766 C C . ILE A 1 98 ? -2.743 3.534 -19.724 1.00 89.12 98 ILE A C 1
ATOM 768 O O . ILE A 1 98 ? -3.470 4.135 -18.936 1.00 89.12 98 ILE A O 1
ATOM 772 N N . LEU A 1 99 ? -3.011 2.318 -20.190 1.00 91.81 99 LEU A N 1
ATOM 773 C CA . LEU A 1 99 ? -4.012 1.424 -19.622 1.00 91.81 99 LEU A CA 1
ATOM 774 C C . LEU A 1 99 ? -3.274 0.154 -19.208 1.00 91.81 99 LEU A C 1
ATOM 776 O O . LEU A 1 99 ? -2.649 -0.491 -20.050 1.00 91.81 99 LEU A O 1
ATOM 780 N N . CYS A 1 100 ? -3.313 -0.163 -17.919 1.00 90.62 100 CYS A N 1
ATOM 781 C CA . CYS A 1 100 ? -2.595 -1.291 -17.339 1.00 90.62 100 CYS A CA 1
ATOM 782 C C . CYS A 1 100 ? -3.591 -2.297 -16.767 1.00 90.62 100 CYS A C 1
ATOM 784 O O . CYS A 1 100 ? -4.554 -1.912 -16.107 1.00 90.62 100 CYS A O 1
ATOM 786 N N . PHE A 1 101 ? -3.328 -3.578 -17.009 1.00 91.00 101 PHE A N 1
ATOM 787 C CA . PHE A 1 101 ? -4.042 -4.693 -16.400 1.00 91.00 101 PHE A CA 1
ATOM 788 C C . PHE A 1 101 ? -3.051 -5.495 -15.564 1.00 91.00 101 PHE A C 1
ATOM 790 O O . PHE A 1 101 ? -1.932 -5.745 -16.013 1.00 91.00 101 PHE A O 1
ATOM 797 N N . PHE A 1 102 ? -3.473 -5.909 -14.374 1.00 86.88 102 PHE A N 1
ATOM 798 C CA . PHE A 1 102 ? -2.720 -6.821 -13.524 1.00 86.88 102 PHE A CA 1
ATOM 799 C C . PHE A 1 102 ? -3.428 -8.170 -13.544 1.00 86.88 102 PHE A C 1
ATOM 801 O O . PHE A 1 102 ? -4.614 -8.252 -13.227 1.00 86.88 102 PHE A O 1
ATOM 808 N N . PHE A 1 103 ? -2.712 -9.212 -13.955 1.00 86.19 103 PHE A N 1
ATOM 809 C CA . PHE A 1 103 ? -3.225 -10.576 -13.934 1.00 86.19 103 PHE A CA 1
ATOM 810 C C . PHE A 1 103 ? -2.844 -11.224 -12.606 1.00 86.19 103 PHE A C 1
ATOM 812 O O . PHE A 1 103 ? -1.677 -11.193 -12.215 1.00 86.19 103 PHE A O 1
ATOM 819 N N . VAL A 1 104 ? -3.839 -11.783 -11.925 1.00 83.25 104 VAL A N 1
ATOM 820 C CA . VAL A 1 104 ? -3.682 -12.535 -10.678 1.00 83.25 104 VAL A CA 1
ATOM 821 C C . VAL A 1 104 ? -4.073 -13.977 -10.965 1.00 83.25 104 VAL A C 1
ATOM 823 O O . VAL A 1 104 ? -5.037 -14.220 -11.694 1.00 83.25 104 VAL A O 1
ATOM 826 N N . ASP A 1 105 ? -3.299 -14.914 -10.430 1.00 82.94 105 ASP A N 1
ATOM 827 C CA . ASP A 1 105 ? -3.600 -16.338 -10.514 1.00 82.94 105 ASP A CA 1
ATOM 828 C C . ASP A 1 105 ? -4.852 -16.649 -9.667 1.00 82.94 105 ASP A C 1
ATOM 830 O O . ASP A 1 105 ? -4.842 -16.379 -8.463 1.00 82.94 105 ASP A O 1
ATOM 834 N N . PRO A 1 106 ? -5.945 -17.168 -10.259 1.00 85.56 106 PRO A N 1
ATOM 835 C CA . PRO A 1 106 ? -7.166 -17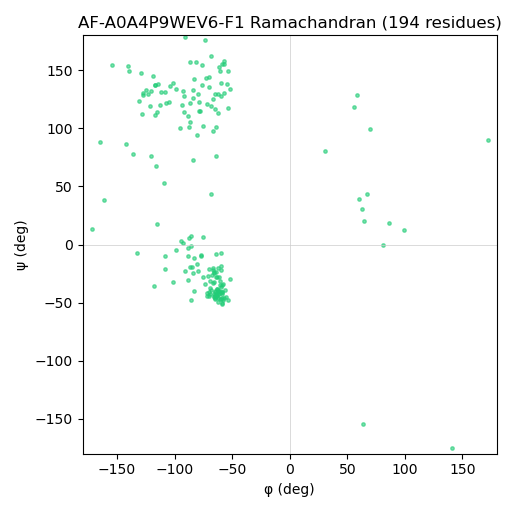.470 -9.516 1.00 85.56 106 PRO A CA 1
ATOM 836 C C . PRO A 1 106 ? -6.991 -18.590 -8.480 1.00 85.56 106 PRO A C 1
ATOM 838 O O . PRO A 1 106 ? -7.756 -18.625 -7.516 1.00 85.56 106 PRO A O 1
ATOM 841 N N . ASP A 1 107 ? -6.003 -19.474 -8.648 1.00 89.50 107 ASP A N 1
ATOM 842 C CA . ASP A 1 107 ? -5.738 -20.580 -7.721 1.00 89.50 107 ASP A CA 1
ATOM 843 C C . ASP A 1 107 ? -4.883 -20.136 -6.516 1.00 89.50 107 ASP A C 1
ATOM 845 O O . ASP A 1 107 ? -4.785 -20.848 -5.514 1.00 89.50 107 ASP A O 1
ATOM 849 N N . LEU A 1 108 ? -4.305 -18.929 -6.580 1.00 82.56 108 LEU A N 1
ATOM 850 C CA . LEU A 1 108 ? -3.523 -18.296 -5.516 1.00 82.56 108 LEU A CA 1
ATOM 851 C C . LEU A 1 108 ? -4.172 -16.964 -5.097 1.00 82.56 108 LEU A C 1
ATOM 853 O O . LEU A 1 108 ? -3.683 -15.889 -5.462 1.00 82.56 108 LEU A O 1
ATOM 857 N N . PRO A 1 109 ? -5.275 -17.002 -4.325 1.00 78.81 109 PRO A N 1
ATOM 858 C CA . PRO A 1 109 ? -5.977 -15.796 -3.914 1.00 78.81 109 PRO A CA 1
ATOM 859 C C . PRO A 1 109 ? -5.076 -14.907 -3.050 1.00 78.81 109 PRO A C 1
ATOM 861 O O . PRO A 1 109 ? -4.486 -15.345 -2.063 1.00 78.81 109 PRO A O 1
ATOM 864 N N . ILE A 1 110 ? -5.003 -13.631 -3.421 1.00 81.31 110 ILE A N 1
ATOM 865 C CA . ILE A 1 110 ? -4.321 -12.584 -2.660 1.00 81.31 110 ILE A CA 1
ATOM 866 C C . ILE A 1 110 ? -5.392 -11.788 -1.921 1.00 81.31 110 ILE A C 1
ATOM 868 O O . ILE A 1 110 ? -6.437 -11.489 -2.500 1.00 81.31 110 ILE A O 1
ATOM 872 N N . THR A 1 111 ? -5.131 -11.424 -0.664 1.00 84.94 111 THR A N 1
ATOM 873 C CA . THR A 1 111 ? -6.026 -10.564 0.116 1.00 84.94 111 THR A CA 1
ATOM 874 C C . THR A 1 111 ? -6.320 -9.281 -0.655 1.00 84.94 111 THR A C 1
ATOM 876 O O . THR A 1 111 ? -5.412 -8.499 -0.951 1.00 84.94 111 THR A O 1
ATOM 879 N N . SER A 1 112 ? -7.591 -9.071 -0.988 1.00 81.81 112 SER A N 1
ATOM 880 C CA . SER A 1 112 ? -8.038 -7.859 -1.660 1.00 81.81 112 SER A CA 1
ATOM 881 C C . SER A 1 112 ? -8.219 -6.736 -0.647 1.00 81.81 112 SER A C 1
ATOM 883 O O . SER A 1 112 ? -8.492 -6.981 0.526 1.00 81.81 112 SER A O 1
ATOM 885 N N . THR A 1 113 ? -8.166 -5.483 -1.100 1.00 79.50 113 THR A N 1
ATOM 886 C CA . THR A 1 113 ? -8.585 -4.343 -0.270 1.00 79.50 113 THR A CA 1
ATOM 887 C C . THR A 1 113 ? -10.051 -4.443 0.153 1.00 79.50 113 THR A C 1
ATOM 889 O O . THR A 1 113 ? -10.417 -3.867 1.167 1.00 79.50 113 THR A O 1
ATOM 892 N N . ALA A 1 114 ? -10.874 -5.211 -0.571 1.00 83.44 114 ALA A N 1
ATOM 893 C CA . ALA A 1 114 ? -12.241 -5.535 -0.162 1.00 83.44 114 ALA A CA 1
ATOM 894 C C . ALA A 1 114 ? -12.309 -6.402 1.112 1.00 83.44 114 ALA A C 1
ATOM 896 O O . ALA A 1 114 ? -13.312 -6.359 1.819 1.00 83.44 114 ALA A O 1
ATOM 897 N N . ASP A 1 115 ? -11.251 -7.163 1.406 1.00 87.12 115 ASP A N 1
ATOM 898 C CA . ASP A 1 115 ? -11.156 -8.056 2.568 1.00 87.12 115 ASP A CA 1
ATOM 899 C C . ASP A 1 115 ? -10.380 -7.417 3.733 1.00 87.12 115 ASP A C 1
ATOM 901 O O . ASP A 1 115 ? -10.273 -7.994 4.818 1.00 87.12 115 ASP A O 1
ATOM 905 N N . VAL A 1 116 ? -9.816 -6.224 3.522 1.00 86.00 116 VAL A N 1
ATOM 906 C CA . VAL A 1 116 ? -9.116 -5.454 4.552 1.00 86.00 116 VAL A CA 1
ATOM 907 C C . VAL A 1 116 ? -10.112 -4.493 5.191 1.00 86.00 116 VAL A C 1
ATOM 909 O O . VAL A 1 116 ? -10.680 -3.636 4.521 1.00 86.00 116 VAL A O 1
ATOM 912 N N . ALA A 1 117 ? -10.321 -4.630 6.502 1.00 84.81 117 ALA A N 1
ATOM 913 C CA . ALA A 1 117 ? -11.173 -3.714 7.253 1.00 84.81 117 ALA A CA 1
ATOM 914 C C . ALA A 1 117 ? -10.629 -2.278 7.208 1.00 84.81 117 ALA A C 1
ATOM 916 O O . ALA A 1 117 ? -9.418 -2.065 7.107 1.00 84.81 117 ALA A O 1
ATOM 917 N N . GLU A 1 118 ? -11.530 -1.306 7.343 1.00 87.50 118 GLU A N 1
ATOM 918 C CA . GLU A 1 118 ? -11.183 0.111 7.405 1.00 87.50 118 GLU A CA 1
ATOM 919 C C . GLU A 1 118 ? -10.106 0.369 8.474 1.00 87.50 118 GLU A C 1
ATOM 921 O O . GLU A 1 118 ? -10.169 -0.151 9.592 1.00 87.50 118 GLU A O 1
ATOM 926 N N . GLN A 1 119 ? -9.085 1.147 8.112 1.00 87.00 119 GLN A N 1
ATOM 927 C CA . GLN A 1 119 ? -7.915 1.383 8.965 1.00 87.00 119 GLN A CA 1
ATOM 928 C C . GLN A 1 119 ? -7.880 2.800 9.541 1.00 87.00 119 GLN A C 1
ATOM 930 O O . GLN A 1 119 ? -7.057 3.069 10.411 1.00 87.00 119 GLN A O 1
ATOM 935 N N . GLN A 1 120 ? -8.748 3.704 9.080 1.00 90.38 120 GLN A N 1
ATOM 936 C CA . GLN A 1 120 ? -8.787 5.082 9.566 1.00 90.38 120 GLN A CA 1
ATOM 937 C C . GLN A 1 120 ? -9.512 5.162 10.911 1.00 90.38 120 GLN A C 1
ATOM 939 O O . GLN A 1 120 ? -10.679 4.771 11.034 1.00 90.38 120 GLN A O 1
ATOM 944 N N . TRP A 1 121 ? -8.829 5.685 11.932 1.00 91.69 121 TRP A N 1
ATOM 945 C CA . TRP A 1 121 ? -9.389 5.809 13.280 1.00 91.69 121 TRP A CA 1
ATOM 946 C C . TRP A 1 121 ? -10.633 6.693 13.329 1.00 91.69 121 TRP A C 1
ATOM 948 O O . TRP A 1 121 ? -11.567 6.407 14.070 1.00 91.69 121 TRP A O 1
ATOM 958 N N . GLU A 1 122 ? -10.680 7.739 12.515 1.00 91.25 122 GLU A N 1
ATOM 959 C CA . GLU A 1 122 ? -11.814 8.655 12.427 1.00 91.25 122 GLU A CA 1
ATOM 960 C C . GLU A 1 122 ? -13.084 7.947 11.933 1.00 91.25 122 GLU A C 1
ATOM 962 O O . GLU A 1 122 ? -14.190 8.329 12.317 1.00 91.25 122 GLU A O 1
ATOM 967 N N . THR A 1 123 ? -12.922 6.886 11.138 1.00 90.62 123 THR A N 1
ATOM 968 C CA . THR A 1 123 ? -14.025 6.071 10.622 1.00 90.62 123 THR A CA 1
ATOM 969 C C . THR A 1 123 ? -14.431 4.977 11.609 1.00 90.62 123 THR A C 1
ATOM 971 O O . THR A 1 123 ? -15.612 4.824 11.906 1.00 90.62 123 THR A O 1
ATOM 974 N N . VAL A 1 124 ? -13.467 4.228 12.155 1.00 91.94 124 VAL A N 1
ATOM 975 C CA . VAL A 1 124 ? -13.748 3.036 12.983 1.00 91.94 124 VAL A CA 1
ATOM 976 C C . VAL A 1 124 ? -13.929 3.370 14.469 1.00 91.94 124 VAL A C 1
ATOM 978 O O . VAL A 1 124 ? -14.689 2.714 15.184 1.00 91.94 124 VAL A O 1
ATOM 981 N N . GLY A 1 125 ? -13.255 4.408 14.959 1.00 93.00 125 GLY A N 1
ATOM 982 C CA . GLY A 1 125 ? -13.264 4.828 16.360 1.00 93.00 125 GLY A CA 1
ATOM 983 C C . GLY A 1 125 ? -14.664 5.100 16.924 1.00 93.00 125 GLY A C 1
ATOM 984 O O . GLY A 1 125 ? -14.957 4.603 18.013 1.00 93.00 125 GLY A O 1
ATOM 985 N N . PRO A 1 126 ? -15.562 5.814 16.213 1.00 94.00 126 PRO A N 1
ATOM 986 C CA . PRO A 1 126 ? -16.940 6.018 16.661 1.00 94.00 126 PRO A CA 1
ATOM 987 C C . PRO A 1 126 ? -17.730 4.715 16.848 1.00 94.00 126 PRO A C 1
ATOM 989 O O . PRO A 1 126 ? -18.515 4.605 17.791 1.00 94.00 126 PRO A O 1
ATOM 992 N N . GLU A 1 127 ? -17.510 3.713 15.993 1.00 93.25 127 GLU A N 1
ATOM 993 C CA . GLU A 1 127 ? -18.178 2.410 16.102 1.00 93.25 127 GLU A CA 1
ATOM 994 C C . GLU A 1 127 ? -17.666 1.621 17.310 1.00 93.25 127 GLU A C 1
ATOM 996 O O . GLU A 1 127 ? -18.454 1.090 18.096 1.00 93.25 127 GLU A O 1
ATOM 1001 N N . ILE A 1 128 ? -16.346 1.609 17.519 1.00 93.12 128 ILE A N 1
ATOM 1002 C CA . ILE A 1 128 ? -15.731 0.984 18.699 1.00 93.12 128 ILE A CA 1
ATOM 1003 C C . ILE A 1 128 ? -16.210 1.689 19.975 1.00 93.12 128 ILE A C 1
ATOM 1005 O O . ILE A 1 128 ? -16.559 1.022 20.954 1.00 93.12 128 ILE A O 1
ATOM 1009 N N . TYR A 1 129 ? -16.282 3.025 19.963 1.00 95.44 129 TYR A N 1
ATOM 1010 C CA . TYR A 1 129 ? -16.814 3.799 21.081 1.00 95.44 129 TYR A CA 1
ATOM 1011 C C . TYR A 1 129 ? -18.253 3.402 21.393 1.00 95.44 129 TYR A C 1
ATOM 1013 O O . TYR A 1 129 ? -18.553 3.148 22.552 1.00 95.44 129 TYR A O 1
ATOM 1021 N N . ALA A 1 130 ? -19.124 3.276 20.388 1.00 94.88 130 ALA A N 1
ATOM 1022 C CA . ALA A 1 130 ? -20.517 2.892 20.600 1.00 94.88 130 ALA A CA 1
ATOM 1023 C C . ALA A 1 130 ? -20.653 1.519 21.287 1.00 94.88 130 ALA A C 1
ATOM 1025 O O . ALA A 1 130 ? -21.468 1.359 22.197 1.00 94.88 130 ALA A O 1
ATOM 1026 N N . VAL A 1 131 ? -19.825 0.539 20.907 1.00 93.56 131 VAL A N 1
ATOM 1027 C CA . VAL A 1 131 ? -19.821 -0.796 21.532 1.00 93.56 131 VAL A CA 1
ATOM 1028 C C . VAL A 1 131 ? -19.366 -0.732 22.993 1.00 93.56 131 VAL A C 1
ATOM 1030 O O . VAL A 1 131 ? -19.980 -1.350 23.868 1.00 93.56 131 VAL A O 1
ATOM 1033 N N . ILE A 1 132 ? -18.299 0.019 23.275 1.00 92.75 132 ILE A N 1
ATOM 1034 C CA . ILE A 1 132 ? -17.769 0.174 24.635 1.00 92.75 132 ILE A CA 1
ATOM 1035 C C . ILE A 1 132 ? -18.733 0.995 25.502 1.00 92.75 132 ILE A C 1
ATOM 1037 O O . ILE A 1 132 ? -18.997 0.623 26.646 1.00 92.75 132 ILE A O 1
ATOM 1041 N N . ASP A 1 133 ? -19.299 2.073 24.966 1.00 95.62 133 ASP A N 1
ATOM 1042 C CA . ASP A 1 133 ? -20.286 2.913 25.641 1.00 95.62 133 ASP A CA 1
ATOM 1043 C C . ASP A 1 133 ? -21.504 2.094 26.073 1.00 95.62 133 ASP A C 1
ATOM 1045 O O . ASP A 1 133 ? -21.899 2.143 27.240 1.00 95.62 133 ASP A O 1
ATOM 1049 N N . GLU A 1 134 ? -22.028 1.243 25.190 1.00 94.56 134 GLU A N 1
ATOM 1050 C CA . GLU A 1 134 ? -23.142 0.354 25.519 1.00 94.56 134 GLU A CA 1
ATOM 1051 C C . GLU A 1 134 ? -22.787 -0.636 26.642 1.00 94.56 134 GLU A C 1
ATOM 1053 O O . GLU A 1 134 ? -23.579 -0.864 27.560 1.00 94.56 134 GLU A O 1
ATOM 1058 N N . ALA A 1 135 ? -21.566 -1.183 26.645 1.00 92.88 135 ALA A N 1
ATOM 1059 C CA . ALA A 1 135 ? -21.104 -2.042 27.734 1.00 92.88 135 ALA A CA 1
ATOM 1060 C C . ALA A 1 135 ? -21.049 -1.295 29.080 1.00 92.88 135 ALA A C 1
ATOM 1062 O O . ALA A 1 135 ? -21.441 -1.849 30.111 1.00 92.88 135 ALA A O 1
ATOM 1063 N N . PHE A 1 136 ? -20.622 -0.029 29.083 1.00 94.88 136 PHE A N 1
ATOM 1064 C CA . PHE A 1 136 ? -20.622 0.813 30.281 1.00 94.88 136 PHE A CA 1
ATOM 1065 C C . PHE A 1 136 ? -22.039 1.164 30.739 1.00 94.88 136 PHE A C 1
ATOM 1067 O O . PHE A 1 136 ? -22.310 1.137 31.945 1.00 94.88 136 PHE A O 1
ATOM 1074 N N . ARG A 1 137 ? -22.962 1.437 29.809 1.00 95.00 137 ARG A N 1
ATOM 1075 C CA . ARG A 1 137 ? -24.364 1.755 30.123 1.00 95.00 137 ARG A CA 1
ATOM 1076 C C . ARG A 1 137 ? -25.087 0.623 30.844 1.00 95.00 137 ARG A C 1
ATOM 1078 O O . ARG A 1 137 ? -25.944 0.914 31.671 1.00 95.00 137 ARG A O 1
ATOM 1085 N N . ARG A 1 138 ? -24.699 -0.641 30.644 1.00 94.06 138 ARG A N 1
ATOM 1086 C CA . ARG A 1 138 ? -25.251 -1.779 31.415 1.00 94.06 138 ARG A CA 1
ATOM 1087 C C . ARG A 1 138 ? -25.051 -1.630 32.922 1.00 94.06 138 ARG A C 1
ATOM 1089 O O . ARG A 1 138 ? -25.908 -2.041 33.697 1.00 94.06 138 ARG A O 1
ATOM 1096 N N . THR A 1 139 ? -23.937 -1.029 33.332 1.00 91.50 139 THR A N 1
ATOM 1097 C CA . THR A 1 139 ? -23.583 -0.839 34.747 1.00 91.50 139 THR A CA 1
ATOM 1098 C C . THR A 1 139 ? -23.865 0.589 35.217 1.00 91.50 139 THR A C 1
ATOM 1100 O O . THR A 1 139 ? -24.199 0.810 36.379 1.00 91.50 139 THR A O 1
ATOM 1103 N N . ARG A 1 140 ? -23.731 1.579 34.324 1.00 88.81 140 ARG A N 1
ATOM 1104 C CA . ARG A 1 140 ? -23.964 3.008 34.587 1.00 88.81 140 ARG A CA 1
ATOM 1105 C C . ARG A 1 140 ? -24.757 3.662 33.446 1.00 88.81 140 ARG A C 1
ATOM 1107 O O . ARG A 1 140 ? -24.180 4.410 32.652 1.00 88.81 140 ARG A O 1
ATOM 1114 N N . PRO A 1 141 ? -26.086 3.460 33.395 1.00 88.00 141 PRO A N 1
ATOM 1115 C CA . PRO A 1 141 ? -26.917 3.908 32.273 1.00 88.00 141 PRO A CA 1
ATOM 1116 C C . PRO A 1 141 ? -26.901 5.423 32.047 1.00 88.00 141 PRO A C 1
ATOM 1118 O O . PRO A 1 141 ? -27.015 5.882 30.919 1.00 88.00 141 PRO A O 1
ATOM 1121 N N . GLN A 1 142 ? -26.749 6.198 33.125 1.00 89.31 142 GLN A N 1
ATOM 1122 C CA . GLN A 1 142 ? -26.835 7.662 33.100 1.00 89.31 142 GLN A CA 1
ATOM 1123 C C . GLN A 1 142 ? -25.547 8.348 32.620 1.00 89.31 142 GLN A C 1
ATOM 1125 O O . GLN A 1 142 ? -25.566 9.540 32.333 1.00 89.31 142 GLN A O 1
ATOM 1130 N N . VAL A 1 143 ? -24.421 7.627 32.606 1.00 90.31 143 VAL A N 1
ATOM 1131 C CA . VAL A 1 143 ? -23.089 8.204 32.353 1.00 90.31 143 VAL A CA 1
ATOM 1132 C C . VAL A 1 143 ? -22.457 7.627 31.090 1.00 90.31 143 VAL A C 1
ATOM 1134 O O . VAL A 1 143 ? -21.775 8.359 30.382 1.00 90.31 143 VAL A O 1
ATOM 1137 N N . GLY A 1 144 ? -22.677 6.338 30.804 1.00 93.50 144 GLY A N 1
ATOM 1138 C CA . GLY A 1 144 ? -21.986 5.658 29.709 1.00 93.50 144 GLY A CA 1
ATOM 1139 C C . GLY A 1 144 ? -20.473 5.574 29.933 1.00 93.50 144 GLY A C 1
ATOM 1140 O O . GLY A 1 144 ? -20.004 5.575 31.078 1.00 93.50 144 GLY A O 1
ATOM 1141 N N . CYS A 1 145 ? -19.712 5.471 28.846 1.00 94.75 145 CYS A N 1
ATOM 1142 C CA . CYS A 1 145 ? -18.256 5.488 28.850 1.00 94.75 145 CYS A CA 1
ATOM 1143 C C . CYS A 1 145 ? -17.741 6.925 28.651 1.00 94.75 145 CYS A C 1
ATOM 1145 O O . CYS A 1 145 ? -17.913 7.499 27.571 1.00 94.75 145 CYS A O 1
ATOM 1147 N N . PRO A 1 146 ? -17.075 7.529 29.655 1.00 94.69 146 PRO A N 1
ATOM 1148 C CA . PRO A 1 146 ? -16.395 8.805 29.464 1.00 94.69 146 PRO A CA 1
ATOM 1149 C C . PRO A 1 146 ? -15.313 8.695 28.383 1.00 94.69 146 PRO A C 1
ATOM 1151 O O . PRO A 1 146 ? -14.545 7.733 28.382 1.00 94.69 146 PRO A O 1
ATOM 1154 N N . ILE A 1 147 ? -15.192 9.707 27.519 1.00 91.88 147 ILE A N 1
ATOM 1155 C CA . ILE A 1 147 ? -14.289 9.658 26.356 1.00 91.88 147 ILE A CA 1
ATOM 1156 C C . ILE A 1 147 ? -12.827 9.363 26.728 1.00 91.88 147 ILE A C 1
ATOM 1158 O O . ILE A 1 147 ? -12.191 8.546 26.078 1.00 91.88 147 ILE A O 1
ATOM 1162 N N . LEU A 1 148 ? -12.318 9.921 27.832 1.00 94.12 148 LEU A N 1
ATOM 1163 C CA . LEU A 1 148 ? -10.944 9.668 28.291 1.00 94.12 148 LEU A CA 1
ATOM 1164 C C . LEU A 1 148 ? -10.723 8.214 28.732 1.00 94.12 148 LEU A C 1
ATOM 1166 O O . LEU A 1 148 ? -9.632 7.672 28.582 1.00 94.12 148 LEU A O 1
ATOM 1170 N N . VAL A 1 149 ? -11.759 7.573 29.284 1.00 93.94 149 VAL A N 1
ATOM 1171 C CA . VAL A 1 149 ? -11.705 6.151 29.651 1.00 93.94 149 VAL A CA 1
ATOM 1172 C C . VAL A 1 149 ? -11.721 5.299 28.388 1.00 93.94 149 VAL A C 1
ATOM 1174 O O . VAL A 1 149 ? -10.957 4.344 28.299 1.00 93.94 149 VAL A O 1
ATOM 1177 N N . PHE A 1 150 ? -12.545 5.666 27.405 1.00 94.12 150 PHE A N 1
ATOM 1178 C CA . PHE A 1 150 ? -12.538 5.024 26.096 1.00 94.12 150 PHE A CA 1
ATOM 1179 C C . PHE A 1 150 ? -11.170 5.123 25.418 1.00 94.12 150 PHE A C 1
ATOM 1181 O O . PHE A 1 150 ? -10.648 4.094 25.010 1.00 94.12 150 PHE A O 1
ATOM 1188 N N . GLU A 1 151 ? -10.573 6.313 25.336 1.00 92.19 151 GLU A N 1
ATOM 1189 C CA . GLU A 1 151 ? -9.262 6.501 24.702 1.00 92.19 151 GLU A CA 1
ATOM 1190 C C . GLU A 1 151 ? -8.178 5.669 25.392 1.00 92.19 151 GLU A C 1
ATOM 1192 O O . GLU A 1 151 ? -7.376 5.020 24.722 1.00 92.19 151 GLU A O 1
ATOM 1197 N N . LEU A 1 152 ? -8.201 5.608 26.728 1.00 94.25 152 LEU A N 1
ATOM 1198 C CA . LEU A 1 152 ? -7.280 4.769 27.491 1.00 94.25 152 LEU A CA 1
ATOM 1199 C C . LEU A 1 152 ? -7.478 3.277 27.195 1.00 94.25 152 LEU A C 1
ATOM 1201 O O . LEU A 1 152 ? -6.499 2.559 27.014 1.00 94.25 152 LEU A O 1
ATOM 1205 N N . ILE A 1 153 ? -8.728 2.803 27.142 1.00 92.88 153 ILE A N 1
ATOM 1206 C CA . ILE A 1 153 ? -9.042 1.405 26.814 1.00 92.88 153 ILE A CA 1
ATOM 1207 C C . ILE A 1 153 ? -8.624 1.091 25.378 1.00 92.88 153 ILE A C 1
ATOM 1209 O O . ILE A 1 153 ? -8.000 0.059 25.149 1.00 92.88 153 ILE A O 1
ATOM 1213 N N . ALA A 1 154 ? -8.960 1.964 24.427 1.00 91.81 154 ALA A N 1
ATOM 1214 C CA . ALA A 1 154 ? -8.651 1.784 23.018 1.00 91.81 154 ALA A CA 1
ATOM 1215 C C . ALA A 1 154 ? -7.139 1.683 22.799 1.00 91.81 154 ALA A C 1
ATOM 1217 O O . ALA A 1 154 ? -6.691 0.727 22.174 1.00 91.81 154 ALA A O 1
ATOM 1218 N N . SER A 1 155 ? -6.368 2.592 23.400 1.00 90.06 155 SER A N 1
ATOM 1219 C CA . SER A 1 155 ? -4.905 2.570 23.340 1.00 90.06 155 SER A CA 1
ATOM 1220 C C . SER A 1 155 ? -4.309 1.350 24.049 1.00 90.06 155 SER A C 1
ATOM 1222 O O . SER A 1 155 ? -3.461 0.654 23.498 1.00 90.06 155 SER A O 1
ATOM 1224 N N . PHE A 1 156 ? -4.793 1.009 25.250 1.00 92.62 156 PHE A N 1
ATOM 1225 C CA . PHE A 1 156 ? -4.296 -0.157 25.988 1.00 92.62 156 PHE A CA 1
ATOM 1226 C C . PHE A 1 156 ? -4.559 -1.480 25.254 1.00 92.62 156 PHE A C 1
ATOM 1228 O O . PHE A 1 156 ? -3.732 -2.388 25.287 1.00 92.62 156 PHE A O 1
ATOM 1235 N N . ALA A 1 157 ? -5.716 -1.599 24.602 1.00 90.00 157 ALA A N 1
ATOM 1236 C CA . ALA A 1 157 ? -6.120 -2.794 23.873 1.00 90.00 157 ALA A CA 1
ATOM 1237 C C . ALA A 1 157 ? -5.590 -2.844 22.426 1.00 90.00 157 ALA A C 1
ATOM 1239 O O . ALA A 1 157 ? -5.872 -3.819 21.728 1.00 90.00 157 ALA A O 1
ATOM 1240 N N . GLY A 1 158 ? -4.857 -1.822 21.963 1.00 87.12 158 GLY A N 1
ATOM 1241 C CA . GLY A 1 158 ? -4.391 -1.719 20.575 1.00 87.12 158 GLY A CA 1
ATOM 1242 C C . GLY A 1 158 ? -5.535 -1.633 19.559 1.00 87.12 158 GLY A C 1
ATOM 1243 O O . GLY A 1 158 ? -5.436 -2.152 18.446 1.00 87.12 158 GLY A O 1
ATOM 1244 N N . LEU A 1 159 ? -6.665 -1.056 19.974 1.00 85.44 159 LEU A N 1
ATOM 1245 C CA . LEU A 1 159 ? -7.826 -0.808 19.121 1.00 85.44 159 LEU A CA 1
ATOM 1246 C C . LEU A 1 159 ? -7.711 0.528 18.386 1.00 85.44 159 LEU A C 1
ATOM 1248 O O . LEU A 1 159 ? -8.408 0.719 17.391 1.00 85.44 159 LEU A O 1
ATOM 1252 N N . ASP A 1 160 ? -6.857 1.432 18.868 1.00 81.88 160 ASP A N 1
ATOM 1253 C CA . ASP A 1 160 ? -6.534 2.693 18.218 1.00 81.88 160 ASP A CA 1
ATOM 1254 C C . ASP A 1 160 ? -5.849 2.434 16.875 1.00 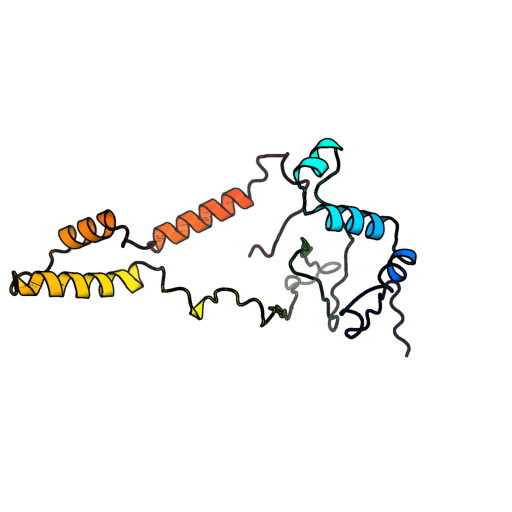81.88 160 ASP A C 1
ATOM 1256 O O . ASP A 1 160 ? -4.678 2.075 16.762 1.00 81.88 160 ASP A O 1
ATOM 1260 N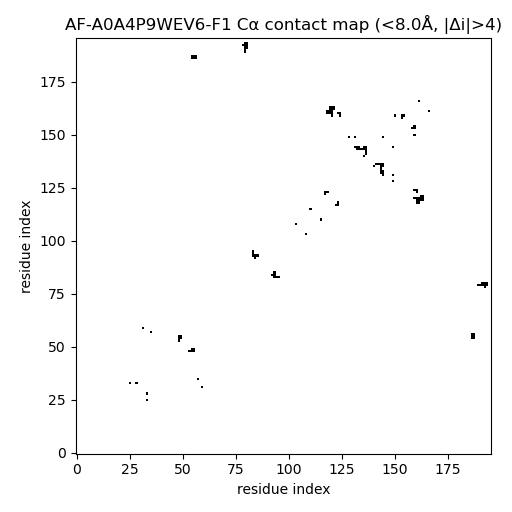 N . ARG A 1 161 ? -6.643 2.571 15.815 1.00 86.31 161 ARG A N 1
ATOM 1261 C CA . ARG A 1 161 ? -6.144 2.506 14.446 1.00 86.31 161 ARG A CA 1
ATOM 1262 C C . ARG A 1 161 ? -5.367 3.776 14.095 1.00 86.31 161 ARG A C 1
ATOM 1264 O O . ARG A 1 161 ? -5.286 4.718 14.881 1.00 86.31 161 ARG A O 1
ATOM 1271 N N . VAL A 1 162 ? -4.790 3.795 12.897 1.00 89.38 162 VAL A N 1
ATOM 1272 C CA . VAL A 1 162 ? -3.984 4.927 12.437 1.00 89.38 162 VAL A CA 1
ATOM 1273 C C . VAL A 1 162 ? -4.893 6.143 12.254 1.00 89.38 162 VAL A C 1
ATOM 1275 O O . VAL A 1 162 ? -5.901 6.074 11.548 1.00 89.38 162 VAL A O 1
ATOM 1278 N N . ARG A 1 163 ? -4.543 7.254 12.906 1.00 91.25 163 ARG A N 1
ATOM 1279 C CA . ARG A 1 163 ? -5.215 8.543 12.708 1.00 91.25 163 ARG A CA 1
ATOM 1280 C C . ARG A 1 163 ? -4.764 9.175 11.402 1.00 91.25 163 ARG A C 1
ATOM 1282 O O . ARG A 1 163 ? -3.643 8.942 10.949 1.00 91.25 163 ARG A O 1
ATOM 1289 N N . TRP A 1 164 ? -5.607 10.022 10.827 1.00 89.81 164 TRP A N 1
ATOM 1290 C CA . TRP A 1 164 ? -5.325 10.670 9.547 1.00 89.81 164 TRP A CA 1
ATOM 1291 C C . TRP A 1 164 ? -3.973 11.404 9.523 1.00 89.81 164 TRP A C 1
ATOM 1293 O O . TRP A 1 164 ? -3.161 11.194 8.622 1.00 89.81 164 TRP A O 1
ATOM 1303 N N . ASP A 1 165 ? -3.692 12.210 10.548 1.00 91.75 165 ASP A N 1
ATOM 1304 C CA . ASP A 1 165 ? -2.443 12.975 10.624 1.00 91.75 165 ASP A CA 1
ATOM 1305 C C . ASP A 1 165 ? -1.217 12.068 10.784 1.00 91.75 165 ASP A C 1
ATOM 1307 O O . ASP A 1 165 ? -0.141 12.376 10.273 1.00 91.75 165 ASP A O 1
ATOM 1311 N N . ASP A 1 166 ? -1.367 10.937 11.476 1.00 91.12 166 ASP A N 1
ATOM 1312 C CA . ASP A 1 166 ? -0.295 9.956 11.652 1.00 91.12 166 ASP A CA 1
ATOM 1313 C C . ASP A 1 166 ? -0.007 9.239 10.328 1.00 91.12 166 ASP A C 1
ATOM 1315 O O . ASP A 1 166 ? 1.153 9.068 9.957 1.00 91.12 166 ASP A O 1
ATOM 1319 N N . ALA A 1 167 ? -1.058 8.892 9.574 1.00 90.25 167 ALA A N 1
ATOM 1320 C CA . ALA A 1 167 ? -0.937 8.312 8.240 1.00 90.25 167 ALA A CA 1
ATOM 1321 C C . ALA A 1 167 ? -0.239 9.267 7.261 1.00 90.25 167 ALA A C 1
ATOM 1323 O O . ALA A 1 167 ? 0.602 8.832 6.472 1.00 90.25 167 ALA A O 1
ATOM 1324 N N . LEU A 1 168 ? -0.556 10.566 7.315 1.00 91.31 168 LEU A N 1
ATOM 1325 C CA . LEU A 1 168 ? 0.100 11.574 6.483 1.00 91.31 168 LEU A CA 1
ATOM 1326 C C . LEU A 1 168 ? 1.583 11.726 6.822 1.00 91.31 168 LEU A C 1
ATOM 1328 O O . LEU A 1 168 ? 2.404 11.714 5.907 1.00 91.31 168 LEU A O 1
ATOM 1332 N N . ARG A 1 169 ? 1.938 11.803 8.109 1.00 93.38 169 ARG A N 1
ATOM 1333 C CA . ARG A 1 169 ? 3.347 11.878 8.523 1.00 93.38 169 ARG A CA 1
ATOM 1334 C C . ARG A 1 169 ? 4.116 10.628 8.119 1.00 93.38 169 ARG A C 1
ATOM 1336 O O . ARG A 1 169 ? 5.167 10.744 7.502 1.00 93.38 169 ARG A O 1
ATOM 1343 N N . ALA A 1 170 ? 3.554 9.445 8.364 1.00 89.00 170 ALA A N 1
ATOM 1344 C CA . ALA A 1 170 ? 4.162 8.190 7.936 1.00 89.00 170 ALA A CA 1
ATOM 1345 C C . ALA A 1 170 ? 4.354 8.151 6.411 1.00 89.00 170 ALA A C 1
ATOM 1347 O O . ALA A 1 170 ? 5.404 7.734 5.929 1.00 89.00 170 ALA A O 1
ATOM 1348 N N . ARG A 1 171 ? 3.376 8.632 5.629 1.00 89.31 171 ARG A N 1
ATOM 1349 C CA . ARG A 1 171 ? 3.524 8.772 4.174 1.00 89.31 171 ARG A CA 1
ATOM 1350 C C . ARG A 1 171 ? 4.701 9.681 3.829 1.00 89.31 171 ARG A C 1
ATOM 1352 O O . ARG A 1 171 ? 5.519 9.290 3.007 1.00 89.31 171 ARG A O 1
ATOM 1359 N N . GLU A 1 172 ? 4.776 10.874 4.408 1.00 89.94 172 GLU A N 1
ATOM 1360 C CA . GLU A 1 172 ? 5.848 11.838 4.133 1.00 89.94 172 GLU A CA 1
ATOM 1361 C C . GLU A 1 172 ? 7.225 11.291 4.514 1.00 89.94 172 GLU A C 1
ATOM 1363 O O . GLU A 1 172 ? 8.156 11.401 3.722 1.00 89.94 172 GLU A O 1
ATOM 1368 N N . GLU A 1 173 ? 7.343 10.629 5.665 1.00 89.12 173 GLU A N 1
ATOM 1369 C CA . GLU A 1 173 ? 8.569 9.962 6.111 1.00 89.12 173 GLU A CA 1
ATOM 1370 C C . GLU A 1 173 ? 8.998 8.862 5.137 1.00 89.12 173 GLU A C 1
ATOM 1372 O O . GLU A 1 173 ? 10.155 8.819 4.727 1.00 89.12 173 GLU A O 1
ATOM 1377 N N . VAL A 1 174 ? 8.066 8.004 4.710 1.00 83.69 174 VAL A N 1
ATOM 1378 C CA . VAL A 1 174 ? 8.342 6.934 3.740 1.00 83.69 174 VAL A CA 1
ATOM 1379 C C . VAL A 1 174 ? 8.731 7.510 2.379 1.00 83.69 174 VAL A C 1
ATOM 1381 O O . VAL A 1 174 ? 9.629 6.978 1.730 1.00 83.69 174 VAL A O 1
ATOM 1384 N N . MET A 1 175 ? 8.079 8.585 1.926 1.00 75.88 175 MET A N 1
ATOM 1385 C CA . MET A 1 175 ? 8.460 9.259 0.681 1.00 75.88 175 MET A CA 1
ATOM 1386 C C . MET A 1 175 ? 9.846 9.895 0.805 1.00 75.88 175 MET A C 1
ATOM 1388 O O . MET A 1 175 ? 10.654 9.744 -0.104 1.00 75.88 175 MET A O 1
ATOM 1392 N N . ALA A 1 176 ? 10.155 10.545 1.929 1.00 79.62 176 ALA A N 1
ATOM 1393 C CA . ALA A 1 176 ? 11.459 11.154 2.173 1.00 79.62 176 ALA A CA 1
ATOM 1394 C C . ALA A 1 176 ? 12.579 10.106 2.232 1.00 79.62 176 ALA A C 1
ATOM 1396 O O . ALA A 1 176 ? 13.598 10.282 1.576 1.00 79.62 176 ALA A O 1
ATOM 1397 N N . GLN A 1 177 ? 12.364 8.986 2.931 1.00 74.31 177 GLN A N 1
ATOM 1398 C CA . GLN A 1 177 ? 13.302 7.856 2.974 1.00 74.31 177 GLN A CA 1
ATOM 1399 C C . GLN A 1 177 ? 13.572 7.268 1.587 1.00 74.31 177 GLN A C 1
ATOM 1401 O O . GLN A 1 177 ? 14.674 6.812 1.321 1.00 74.31 177 GLN A O 1
ATOM 1406 N N . ARG A 1 178 ? 12.562 7.258 0.711 1.00 64.25 178 ARG A N 1
ATOM 1407 C CA . ARG A 1 178 ? 12.682 6.739 -0.660 1.00 64.25 178 ARG A CA 1
ATOM 1408 C C . ARG A 1 178 ? 13.226 7.764 -1.654 1.00 64.25 178 ARG A C 1
ATOM 1410 O O . ARG A 1 178 ? 13.697 7.364 -2.708 1.00 64.25 178 ARG A O 1
ATOM 1417 N N . SER A 1 179 ? 13.148 9.052 -1.319 1.00 59.00 179 SER A N 1
ATOM 1418 C CA . SER A 1 179 ? 13.669 10.158 -2.134 1.00 59.00 179 SER A CA 1
ATOM 1419 C C . SER A 1 179 ? 15.113 10.524 -1.788 1.00 59.00 179 SER A C 1
ATOM 1421 O O . SER A 1 179 ? 15.777 11.183 -2.583 1.00 59.00 179 SER A O 1
ATOM 1423 N N . ALA A 1 180 ? 15.571 10.187 -0.581 1.00 51.00 180 ALA A N 1
ATOM 1424 C CA . ALA A 1 180 ? 16.926 10.457 -0.130 1.00 51.00 180 ALA A CA 1
ATOM 1425 C C . ALA A 1 180 ? 17.853 9.310 -0.558 1.00 51.00 180 ALA A C 1
ATOM 1427 O O . ALA A 1 180 ? 17.834 8.238 0.043 1.00 51.00 180 ALA A O 1
ATOM 1428 N N . ASP A 1 181 ? 18.680 9.569 -1.571 1.00 51.19 181 ASP A N 1
ATOM 1429 C CA . ASP A 1 181 ? 19.785 8.717 -2.045 1.00 51.19 181 ASP A CA 1
ATOM 1430 C C . ASP A 1 181 ? 20.948 8.645 -1.018 1.00 51.19 181 ASP A C 1
ATOM 1432 O O . ASP A 1 181 ? 22.120 8.764 -1.371 1.00 51.19 181 ASP A O 1
ATOM 1436 N N . ASP A 1 182 ? 20.655 8.495 0.276 1.00 44.03 182 ASP A N 1
ATOM 1437 C CA . ASP A 1 182 ? 21.647 8.541 1.359 1.00 44.03 182 ASP A CA 1
ATOM 1438 C C . ASP A 1 182 ? 21.874 7.155 1.984 1.00 44.03 182 ASP A C 1
ATOM 1440 O O . ASP A 1 182 ? 21.788 6.970 3.192 1.00 44.03 182 ASP A O 1
ATOM 1444 N N . GLU A 1 183 ? 22.179 6.163 1.148 1.00 42.91 183 GLU A N 1
ATOM 1445 C CA . GLU A 1 183 ? 23.145 5.103 1.470 1.00 42.91 183 GLU A CA 1
ATOM 1446 C C . GLU A 1 183 ? 23.516 4.374 0.173 1.00 42.91 183 GLU A C 1
ATOM 1448 O O . GLU A 1 183 ? 22.903 3.393 -0.257 1.00 42.91 183 GLU A O 1
ATOM 1453 N N . ALA A 1 184 ? 24.539 4.916 -0.483 1.00 45.47 184 ALA A N 1
ATOM 1454 C CA . ALA A 1 184 ? 25.196 4.330 -1.634 1.00 45.47 184 ALA A CA 1
ATOM 1455 C C . ALA A 1 184 ? 25.873 3.001 -1.255 1.00 45.47 184 ALA A C 1
ATOM 1457 O O . ALA A 1 184 ? 27.083 2.995 -1.071 1.00 45.47 184 ALA A O 1
ATOM 1458 N N . ASP A 1 185 ? 25.111 1.907 -1.096 1.00 45.94 185 ASP A N 1
ATOM 1459 C CA . ASP A 1 185 ? 25.645 0.539 -1.258 1.00 45.94 185 ASP A CA 1
ATOM 1460 C C . ASP A 1 185 ? 24.653 -0.647 -1.244 1.00 45.94 185 ASP A C 1
ATOM 1462 O O . ASP A 1 185 ? 25.105 -1.789 -1.167 1.00 45.94 185 ASP A O 1
ATOM 1466 N N . VAL A 1 186 ? 23.321 -0.480 -1.350 1.00 48.12 186 VAL A N 1
ATOM 1467 C CA . VAL A 1 186 ? 22.431 -1.666 -1.205 1.00 48.12 186 VAL A CA 1
ATOM 1468 C C . VAL A 1 186 ? 21.754 -2.174 -2.491 1.00 48.12 186 VAL A C 1
ATOM 1470 O O . VAL A 1 186 ? 21.423 -3.357 -2.522 1.00 48.12 186 VAL A O 1
ATOM 1473 N N . LEU A 1 187 ? 21.596 -1.405 -3.588 1.00 49.47 187 LEU A N 1
ATOM 1474 C CA . LEU A 1 187 ? 20.943 -1.934 -4.819 1.00 49.47 187 LEU A CA 1
ATOM 1475 C C . LEU A 1 187 ? 21.198 -1.165 -6.153 1.00 49.47 187 LEU A C 1
ATOM 1477 O O . LEU A 1 187 ? 20.294 -1.067 -6.974 1.00 49.47 187 LEU A O 1
ATOM 1481 N N . ASP A 1 188 ? 22.408 -0.646 -6.410 1.00 46.53 188 ASP A N 1
ATOM 1482 C CA . ASP A 1 188 ? 22.928 -0.200 -7.737 1.00 46.53 188 ASP A CA 1
ATOM 1483 C C . ASP A 1 188 ? 21.890 0.349 -8.775 1.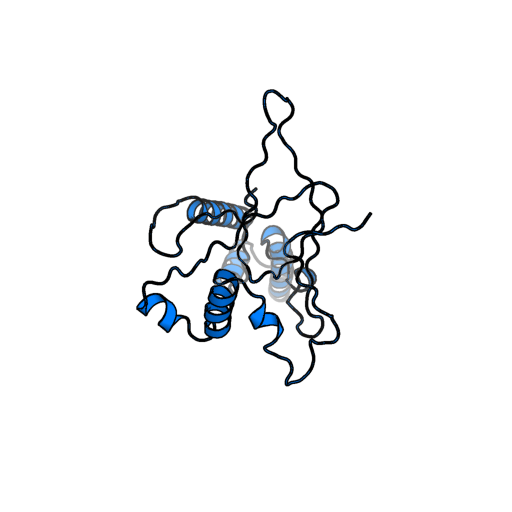00 46.53 188 ASP A C 1
ATOM 1485 O O . ASP A 1 188 ? 21.466 -0.343 -9.707 1.00 46.53 188 ASP A O 1
ATOM 1489 N N . GLU A 1 189 ? 21.513 1.621 -8.604 1.00 54.00 189 GLU A N 1
ATOM 1490 C CA . GLU A 1 189 ? 20.405 2.411 -9.204 1.00 54.00 189 GLU A CA 1
ATOM 1491 C C . GLU A 1 189 ? 20.312 2.558 -10.749 1.00 54.00 189 GLU A C 1
ATOM 1493 O O . GLU A 1 189 ? 21.295 2.411 -11.474 1.00 54.00 189 GLU A O 1
ATOM 1498 N N . LEU A 1 190 ? 19.138 2.819 -11.374 1.00 44.00 190 LEU A N 1
ATOM 1499 C CA . LEU A 1 190 ? 18.195 3.963 -11.229 1.00 44.00 190 LEU A CA 1
ATOM 1500 C C . LEU A 1 190 ? 16.712 3.560 -11.052 1.00 44.00 190 LEU A C 1
ATOM 1502 O O . LEU A 1 190 ? 16.104 2.967 -11.949 1.00 44.00 190 LEU A O 1
ATOM 1506 N N . TYR A 1 191 ? 16.109 4.019 -9.951 1.00 53.34 191 TYR A N 1
ATOM 1507 C CA . TYR A 1 191 ? 14.716 3.803 -9.534 1.00 53.34 191 TYR A CA 1
ATOM 1508 C C . TYR A 1 191 ? 13.716 4.836 -10.119 1.00 53.34 191 TYR A C 1
ATOM 1510 O O . TYR A 1 191 ? 14.112 5.893 -10.626 1.00 53.34 191 TYR A O 1
ATOM 1518 N N . ASN A 1 192 ? 12.432 4.450 -10.180 1.00 45.72 192 ASN A N 1
ATOM 1519 C CA . ASN A 1 192 ? 11.213 5.262 -9.966 1.00 45.72 192 ASN A CA 1
ATOM 1520 C C . ASN A 1 192 ? 9.987 4.416 -10.328 1.00 45.72 192 ASN A C 1
ATOM 1522 O O . ASN A 1 192 ? 9.535 4.389 -11.482 1.00 45.72 192 ASN A O 1
ATOM 1526 N N . LEU A 1 193 ? 9.461 3.709 -9.328 1.00 42.88 193 LEU A N 1
ATOM 1527 C CA . LEU A 1 193 ? 8.268 2.879 -9.453 1.00 42.88 193 LEU A CA 1
ATOM 1528 C C . LEU A 1 193 ? 7.016 3.757 -9.267 1.00 42.88 193 LEU A C 1
ATOM 1530 O O . LEU A 1 193 ? 6.352 3.715 -8.240 1.00 42.88 193 LEU A O 1
ATOM 1534 N N . CYS A 1 194 ? 6.720 4.584 -10.273 1.00 41.31 194 CYS A N 1
ATOM 1535 C CA . CYS A 1 194 ? 5.499 5.401 -10.340 1.00 41.31 194 CYS A CA 1
ATOM 1536 C C . CYS A 1 194 ? 5.304 6.412 -9.191 1.00 41.31 194 CYS A C 1
ATOM 1538 O O . CYS A 1 194 ? 4.175 6.610 -8.745 1.00 41.31 194 CYS A O 1
ATOM 1540 N N . GLU A 1 195 ? 6.367 7.071 -8.731 1.00 38.50 195 GLU A N 1
ATOM 1541 C CA . GLU A 1 195 ? 6.218 8.193 -7.799 1.00 38.50 195 GLU A CA 1
ATOM 1542 C C . GLU A 1 195 ? 5.488 9.356 -8.494 1.00 38.50 195 GLU A C 1
ATOM 1544 O O . GLU A 1 195 ? 5.946 9.886 -9.513 1.00 38.50 195 GLU A O 1
ATOM 1549 N N . HIS A 1 196 ? 4.309 9.681 -7.963 1.00 36.31 196 HIS A N 1
ATOM 1550 C CA . HIS A 1 196 ? 3.508 10.867 -8.248 1.00 36.31 196 HIS A CA 1
ATOM 1551 C C . HIS A 1 196 ? 3.446 11.731 -6.993 1.00 36.31 196 HIS A C 1
ATOM 1553 O O . HIS A 1 196 ? 3.283 11.149 -5.894 1.00 36.31 196 HIS A O 1
#

InterPro domains:
  IPR025340 Protein of unknown function DUF4246 [PTHR33119] (37-196)
  IPR049192 Domain of unknown function DUF4246, C-terminal [PF14033] (57-122)

Foldseek 3Di:
DDDDDPPDDDDDPVVPDDDDPPCPVVVVDDPLVVVVVVLVVVVVDPPVCVVVVHANDDDPDDDDDDPPDDDDDDPPDADDDDDDDDPDDDPDGDDDDDDDDDDDDPVDDDDDPVNDDDQECVVCVVVQQVVQQVVQCVVVVPPGDDVVNSVVCCVVVVVRGQHPVNVVVVVVVVVVVVVDPPDPDDHPDDDDPDDD

Solvent-accessible surface area (backbone atoms only — not comparable to full-atom values): 13595 Å² total; per-residue (Å²): 136,86,86,80,64,90,86,73,81,86,77,65,88,79,74,80,68,83,88,89,73,89,56,64,73,62,73,76,45,50,77,64,53,51,48,48,49,63,50,58,77,40,66,86,47,74,73,64,49,64,77,71,75,50,73,95,67,78,91,87,80,85,80,88,82,57,90,94,66,86,85,86,78,66,89,89,55,91,68,61,77,76,88,71,75,68,91,75,93,64,90,68,81,62,81,87,88,85,89,86,85,85,89,75,60,84,93,62,81,70,92,46,76,90,74,50,75,88,56,46,24,84,71,48,46,62,58,54,46,52,57,50,24,53,60,33,25,78,82,37,70,93,69,39,53,52,66,72,58,47,54,52,50,29,56,75,70,67,64,62,47,52,39,69,71,56,50,51,49,52,48,51,52,55,52,49,63,72,67,52,88,81,69,93,82,81,74,85,81,84,88,48,82,77,84,126

Mean predicted aligned error: 15.84 Å

Secondary structure (DSSP, 8-state):
-----TT-----TTSSSSSS-TTGGGGG--HHHHHHHHHHTTTT-THHHHHTT--S----------TT------TTS---------SS--SS-------------TTSPPPPGGGSPP-BHHHHHHHHHHHHHHHHHTT-TTT---HHHHHHHHHHTT---B-HHHHHHHHHHHHHHHH----TTSS-S---SS--

pLDDT: mean 71.2, std 20.1, range [25.95, 95.62]

Organism: NCBI:txid388810

Radius of gyration: 26.56 Å; Cα contacts (8 Å, |Δi|>4): 72; chains: 1; bounding box: 58×57×79 Å

Sequence (196 aa):
MEWRTAGRVVVDPRSMMYEDETTLWKADLTPKECAFLKVWDRRHDLADLCADGLKTNVFMGTIPTPAGRILTFPNTLQYKVAGVSYPASATPPATRKILCFFFVDPDLPITSTADVAEQQWETVGPEIYAVIDEAFRRTRPQVGCPILVFELIASFAGLDRVRWDDALRAREEVMAQRSADDEADVLDELYNLCEH